Protein AF-A0A7C6K085-F1 (afdb_monomer)

Solvent-accessible surface area (backbone atoms only — not comparable to full-atom values): 15980 Å² total; per-residue (Å²): 133,83,91,74,81,68,80,75,86,71,50,55,24,40,23,50,43,40,47,54,90,26,46,64,50,46,38,52,44,48,54,46,55,76,82,84,83,69,83,78,67,71,80,69,92,41,66,58,56,46,77,43,83,44,53,31,78,97,73,44,70,26,30,36,36,45,51,52,49,46,74,89,73,70,82,75,49,73,62,46,51,52,28,48,52,53,46,57,73,61,29,57,36,37,39,39,35,40,59,58,90,78,50,68,68,60,52,50,54,50,51,53,35,50,76,71,69,28,44,74,47,47,30,38,30,43,58,89,77,47,94,54,55,68,61,46,45,50,53,46,27,73,76,68,75,46,86,56,48,63,23,20,41,90,80,52,41,48,50,66,59,53,48,53,51,52,57,69,61,48,56,83,62,53,67,62,44,36,60,43,44,89,67,52,56,68,68,32,37,33,36,39,37,44,78,81,79,72,95,80,68,101,43,76,68,59,54,50,53,53,49,47,53,52,51,53,51,52,53,42,50,76,52,47,31,44,77,46,74,42,42,75,89,42,45,64,61,53,58,71,70,41,96,60,82,38,46,30,35,38,24,42,74,91,50,39,69,66,49,60,78,68,53,59,88,84,33,44,79,51,28,54,68,59,34,73,71,73

pLDDT: mean 76.37, std 17.99, range [24.64, 97.06]

Mean predicted aligned error: 15.45 Å

Sequence (278 aa):
MDLTGTPMRNQLHIGIFGKRNSGKSTLINALTGNNGLSMPYVADVTTDPVYKTIEIQGIGSCVLIDTAGFDGKGQLSRRDAEGMGLAMERTDVAIIVCAGDDVGQELEWAKEFKLRKAPVIMVINKIDQISNTDKIRNKIYEALKEEPVKISAISRLGIEKVREEIVRCIPEDFEVKRIAGDLVEEGDLVLLVMVRDSQDSQNSQEEQVKQLRLQALCQLLDKGCIVVSCTPDKLGEALTGLTKPPKLIIADSEIFRQVYSKKPGDSLLTSFSVLNSR

Foldseek 3Di:
DDPPCPPQPQFAEEEEAAAPPLCSQLLVQLQLPPPPDDDRDDDDQDLAWDWDWGQGPPRGTHIYTYQNHHHVPDPQDPSSVVRVVVSLVRHQAYEYRAEDLDCPVSLVSVVVSVVVVRHYAYEYEPPVPDPCSVNVQVVCCVSPVDGHQYYYSVVSRRSVVVVVSVVVSQDPCSVLCQQCNPQDAAAFEEEEEEADDDPDDPDPVVVVVVVLVVVSVVSCVVRNYHYHYDYLVCLQVVQVPDPDFGSEYEYAPVCQVSCVVVHDPNHHYYYSVVSVND

Nearest PDB structures (foldseek):
  3qq5-assembly1_A  TM=4.768E-01  e=1.509E-12  Thermotoga neapolitana DSM 4359
  1tq2-assembly2_B  TM=6.860E-01  e=3.734E-07  Mus musculus
  4lv5-assembly3_B  TM=6.703E-01  e=8.756E-07  Mus musculus
  5fph-assembly6_D  TM=6.732E-01  e=1.425E-06  Mus musculus
  5fph-assembly5_E  TM=6.549E-01  e=2.784E-06  Mus musculus

Structure (mmCIF, N/CA/C/O backbone):
data_AF-A0A7C6K085-F1
#
_entry.id   AF-A0A7C6K085-F1
#
loop_
_atom_site.group_PDB
_atom_site.id
_atom_site.type_symbol
_atom_site.label_atom_id
_atom_site.label_alt_id
_atom_site.label_comp_id
_atom_site.label_asym_id
_atom_site.label_entity_id
_atom_site.label_seq_id
_atom_site.pdbx_PDB_ins_code
_atom_site.Cartn_x
_atom_site.Cartn_y
_atom_site.Cartn_z
_atom_site.occupancy
_atom_site.B_iso_or_equiv
_atom_site.auth_seq_id
_atom_site.auth_comp_id
_atom_site.auth_asym_id
_atom_site.auth_atom_id
_atom_site.pdbx_PDB_model_num
ATOM 1 N N . MET A 1 1 ? 15.785 -0.670 25.605 1.00 29.28 1 MET A N 1
ATOM 2 C CA . MET A 1 1 ? 14.447 -1.250 25.375 1.00 29.28 1 MET A CA 1
ATOM 3 C C . MET A 1 1 ? 13.787 -0.350 24.357 1.00 29.28 1 MET A C 1
ATOM 5 O O . MET A 1 1 ? 13.436 0.771 24.702 1.00 29.28 1 MET A O 1
ATOM 9 N N . ASP A 1 2 ? 13.791 -0.781 23.100 1.00 24.64 2 ASP A N 1
ATOM 10 C CA . ASP A 1 2 ? 13.412 0.052 21.960 1.00 24.64 2 ASP A CA 1
ATOM 11 C C . ASP A 1 2 ? 11.910 0.350 21.961 1.00 24.64 2 ASP A C 1
ATOM 13 O O . ASP A 1 2 ? 11.073 -0.547 22.038 1.00 24.64 2 ASP A O 1
ATOM 17 N N . LEU A 1 3 ? 11.585 1.642 21.899 1.00 26.70 3 LEU A N 1
ATOM 18 C CA . LEU A 1 3 ? 10.239 2.216 21.995 1.00 26.70 3 LEU A CA 1
ATOM 19 C C . LEU A 1 3 ? 9.536 2.355 20.626 1.00 26.70 3 LEU A C 1
ATOM 21 O O . LEU A 1 3 ? 8.621 3.158 20.487 1.00 26.70 3 LEU A O 1
ATOM 25 N N . THR A 1 4 ? 9.935 1.593 19.606 1.00 29.23 4 THR A N 1
ATOM 26 C CA . THR A 1 4 ? 9.426 1.740 18.222 1.00 29.23 4 THR A CA 1
ATOM 27 C C . THR A 1 4 ? 8.609 0.550 17.717 1.00 29.23 4 THR A C 1
ATOM 29 O O . THR A 1 4 ? 8.297 0.468 16.533 1.00 29.23 4 THR A O 1
ATOM 32 N N . GLY A 1 5 ? 8.208 -0.366 18.600 1.00 28.89 5 GLY A N 1
ATOM 33 C CA . GLY A 1 5 ? 7.366 -1.513 18.255 1.00 28.89 5 GLY A CA 1
ATOM 34 C C . GLY A 1 5 ? 5.901 -1.146 18.000 1.00 28.89 5 GLY A C 1
ATOM 35 O O . GLY A 1 5 ? 5.019 -1.628 18.706 1.00 28.89 5 GLY A O 1
ATOM 36 N N . THR A 1 6 ? 5.617 -0.299 17.010 1.00 32.78 6 THR A N 1
ATOM 37 C CA . THR A 1 6 ? 4.272 -0.213 16.432 1.00 32.78 6 THR A CA 1
ATOM 38 C C . THR A 1 6 ? 3.995 -1.547 15.726 1.00 32.78 6 THR A C 1
ATOM 40 O O . THR A 1 6 ? 4.827 -1.986 14.929 1.00 32.78 6 THR A O 1
ATOM 43 N N . PRO A 1 7 ? 2.886 -2.251 16.010 1.00 30.59 7 PRO A N 1
ATOM 44 C CA . PRO A 1 7 ? 2.622 -3.536 15.375 1.00 30.59 7 PRO A CA 1
ATOM 45 C C . PRO A 1 7 ? 2.404 -3.331 13.869 1.00 30.59 7 PRO A C 1
ATOM 47 O O . PRO A 1 7 ? 1.370 -2.824 13.448 1.00 30.59 7 PRO A O 1
ATOM 50 N N . MET A 1 8 ? 3.379 -3.753 13.057 1.00 37.03 8 MET A N 1
ATOM 51 C CA . MET A 1 8 ? 3.408 -3.625 11.589 1.00 37.03 8 MET A CA 1
ATOM 52 C C . MET A 1 8 ? 2.320 -4.428 10.849 1.00 37.03 8 MET A C 1
ATOM 54 O O . MET A 1 8 ? 2.320 -4.481 9.629 1.00 37.03 8 MET A O 1
ATOM 58 N N . ARG A 1 9 ? 1.392 -5.087 11.551 1.00 39.22 9 ARG A N 1
ATOM 59 C CA . ARG A 1 9 ? 0.466 -6.065 10.954 1.00 39.22 9 ARG A CA 1
ATOM 60 C C . ARG A 1 9 ? -0.679 -5.474 10.119 1.00 39.22 9 ARG A C 1
ATOM 62 O O . ARG A 1 9 ? -1.387 -6.259 9.509 1.00 39.22 9 ARG A O 1
ATOM 69 N N . ASN A 1 10 ? -0.850 -4.148 10.072 1.00 50.97 10 ASN A N 1
ATOM 70 C CA . ASN A 1 10 ? -2.029 -3.519 9.453 1.00 50.97 10 ASN A CA 1
ATOM 71 C C . ASN A 1 10 ? -1.731 -2.450 8.383 1.00 50.97 10 ASN A C 1
ATOM 73 O O . ASN A 1 10 ? -2.654 -1.776 7.943 1.00 50.97 10 ASN A O 1
ATOM 77 N N . GLN A 1 11 ? -0.470 -2.260 7.983 1.00 63.19 11 GLN A N 1
ATOM 78 C CA . GLN A 1 11 ? -0.095 -1.306 6.928 1.00 63.19 11 GLN A CA 1
ATOM 79 C C . GLN A 1 11 ? 0.194 -2.049 5.622 1.00 63.19 11 GLN A C 1
ATOM 81 O O . GLN A 1 11 ? 0.748 -3.142 5.661 1.00 63.19 11 GLN A O 1
ATOM 86 N N . LEU A 1 12 ? -0.149 -1.444 4.478 1.00 75.19 12 LEU A N 1
ATOM 87 C CA . LEU A 1 12 ? 0.188 -1.995 3.160 1.00 75.19 12 LEU A CA 1
ATOM 88 C C . LEU A 1 12 ? 1.706 -2.062 3.025 1.00 75.19 12 LEU A C 1
ATOM 90 O O . LEU A 1 12 ? 2.363 -1.027 3.140 1.00 75.19 12 LEU A O 1
ATOM 94 N N . HIS A 1 13 ? 2.257 -3.233 2.745 1.00 83.62 13 HIS A N 1
ATOM 95 C CA . HIS A 1 13 ? 3.677 -3.392 2.480 1.00 83.62 13 HIS A CA 1
ATOM 96 C C . HIS A 1 13 ? 3.936 -3.342 0.980 1.00 83.62 13 HIS A C 1
ATOM 98 O O . HIS A 1 13 ? 3.632 -4.276 0.237 1.00 83.62 13 HIS A O 1
ATOM 104 N N . ILE A 1 14 ? 4.531 -2.244 0.530 1.00 87.38 14 ILE A N 1
ATOM 105 C CA . ILE A 1 14 ? 4.940 -2.070 -0.858 1.00 87.38 14 ILE A CA 1
ATOM 106 C C . ILE A 1 14 ? 6.430 -2.377 -0.946 1.00 87.38 14 ILE A C 1
ATOM 108 O O . ILE A 1 14 ? 7.263 -1.656 -0.393 1.00 87.38 14 ILE A O 1
ATOM 112 N N . GLY A 1 15 ? 6.777 -3.447 -1.651 1.00 89.50 15 GLY A N 1
ATOM 113 C CA . GLY A 1 15 ? 8.167 -3.808 -1.898 1.00 89.50 15 GLY A CA 1
ATOM 114 C C . GLY A 1 15 ? 8.649 -3.230 -3.221 1.00 89.50 15 GLY A C 1
ATOM 115 O O . GLY A 1 15 ? 7.990 -3.403 -4.247 1.00 89.50 15 GLY A O 1
ATOM 116 N N . ILE A 1 16 ? 9.799 -2.551 -3.219 1.00 89.19 16 ILE A N 1
ATOM 117 C CA . ILE A 1 16 ? 10.408 -2.027 -4.448 1.00 89.19 16 ILE A CA 1
ATOM 118 C C . ILE A 1 16 ? 11.682 -2.803 -4.760 1.00 89.19 16 ILE A C 1
ATOM 120 O O . ILE A 1 16 ? 12.670 -2.766 -4.027 1.00 89.19 16 ILE A O 1
ATOM 124 N N . PHE A 1 17 ? 11.661 -3.476 -5.905 1.00 88.81 17 PHE A N 1
ATOM 125 C CA . PHE A 1 17 ? 12.710 -4.375 -6.365 1.00 88.81 17 PHE A CA 1
ATOM 126 C C . PHE A 1 17 ? 13.309 -3.860 -7.668 1.00 88.81 17 PHE A C 1
ATOM 128 O O . PHE A 1 17 ? 12.687 -3.119 -8.427 1.00 88.81 17 PHE A O 1
ATOM 135 N N . GLY A 1 18 ? 14.558 -4.218 -7.934 1.00 88.19 18 GLY A N 1
ATOM 136 C CA . GLY A 1 18 ? 15.269 -3.755 -9.122 1.00 88.19 18 GLY A CA 1
ATOM 137 C C . GLY A 1 18 ? 16.777 -3.815 -8.943 1.00 88.19 18 GLY A C 1
ATOM 138 O O . GLY A 1 18 ? 17.293 -3.686 -7.825 1.00 88.19 18 GLY A O 1
ATOM 139 N N . LYS A 1 19 ? 17.503 -3.929 -10.055 1.00 85.69 19 LYS A N 1
ATOM 140 C CA . LYS A 1 19 ? 18.970 -3.837 -10.064 1.00 85.69 19 LYS A CA 1
ATOM 141 C C . LYS A 1 19 ? 19.482 -2.523 -9.463 1.00 85.69 19 LYS A C 1
ATOM 143 O O . LYS A 1 19 ? 18.753 -1.530 -9.322 1.00 85.69 19 LYS A O 1
ATOM 148 N N . ARG A 1 20 ? 20.763 -2.488 -9.081 1.00 80.19 20 ARG A N 1
ATOM 149 C CA . ARG A 1 20 ? 21.418 -1.234 -8.678 1.00 80.19 20 ARG A CA 1
ATOM 150 C C . ARG A 1 20 ? 21.300 -0.202 -9.790 1.00 80.19 20 ARG A C 1
ATOM 152 O O . ARG A 1 20 ? 21.327 -0.523 -10.974 1.00 80.19 20 ARG A O 1
ATOM 159 N N . ASN A 1 21 ? 21.136 1.055 -9.390 1.00 82.12 21 ASN A N 1
ATOM 160 C CA . ASN A 1 21 ? 20.985 2.190 -10.299 1.00 82.12 21 ASN A CA 1
ATOM 161 C C . ASN A 1 21 ? 19.756 2.134 -11.228 1.00 82.12 21 ASN A C 1
ATOM 163 O O . ASN A 1 21 ? 19.673 2.964 -12.132 1.00 82.12 21 ASN A O 1
ATOM 167 N N . SER A 1 22 ? 18.768 1.253 -11.000 1.00 87.38 22 SER A N 1
ATOM 168 C CA . SER A 1 22 ? 17.502 1.271 -11.759 1.00 87.38 22 SER A CA 1
ATOM 169 C C . SER A 1 22 ? 16.605 2.475 -11.430 1.00 87.38 22 SER A C 1
ATOM 171 O O . SER A 1 22 ? 15.648 2.758 -12.145 1.00 87.38 22 SER A O 1
ATOM 173 N N . GLY A 1 23 ? 16.945 3.235 -10.383 1.00 87.19 23 GLY A N 1
ATOM 174 C CA . GLY A 1 23 ? 16.240 4.450 -9.967 1.00 87.19 23 GLY A CA 1
ATOM 175 C C . GLY A 1 23 ? 15.125 4.223 -8.942 1.00 87.19 23 GLY A C 1
ATOM 176 O O . GLY A 1 23 ? 14.242 5.068 -8.839 1.00 87.19 23 GLY A O 1
ATOM 177 N N . LYS A 1 24 ? 15.181 3.126 -8.168 1.00 87.38 24 LYS A N 1
ATOM 178 C CA . LYS A 1 24 ? 14.255 2.820 -7.057 1.00 87.38 24 LYS A CA 1
ATOM 179 C C . LYS A 1 24 ? 14.065 3.999 -6.096 1.00 87.38 24 LYS A C 1
ATOM 181 O O . LYS A 1 24 ? 12.950 4.465 -5.918 1.00 87.38 24 LYS A O 1
ATOM 186 N N . SER A 1 25 ? 15.151 4.549 -5.551 1.00 82.75 25 SER A N 1
ATOM 187 C CA . SER A 1 25 ? 15.112 5.686 -4.612 1.00 82.75 25 SER A CA 1
ATOM 188 C C . SER A 1 25 ? 14.483 6.936 -5.223 1.00 82.75 25 SER A C 1
ATOM 190 O O . SER A 1 25 ? 13.735 7.653 -4.568 1.00 82.75 25 SER A O 1
ATOM 192 N N . THR A 1 26 ? 14.759 7.198 -6.501 1.00 87.69 26 THR A N 1
ATOM 193 C CA . THR A 1 26 ? 14.144 8.314 -7.226 1.00 87.69 26 THR A CA 1
ATOM 194 C C . THR A 1 26 ? 12.648 8.086 -7.421 1.00 87.69 26 THR A C 1
ATOM 196 O O . THR A 1 26 ? 11.874 9.021 -7.255 1.00 87.69 26 THR A O 1
ATOM 199 N N . LEU A 1 27 ? 12.236 6.852 -7.730 1.00 89.06 27 LEU A N 1
ATOM 200 C CA . LEU A 1 27 ? 10.827 6.478 -7.833 1.00 89.06 27 LEU A CA 1
ATOM 201 C C . LEU A 1 27 ? 10.108 6.639 -6.489 1.00 89.06 27 LEU A C 1
ATOM 203 O O . LEU A 1 27 ? 9.041 7.239 -6.459 1.00 89.06 27 LEU A O 1
ATOM 207 N N . ILE A 1 28 ? 10.713 6.192 -5.385 1.00 85.56 28 ILE A N 1
ATOM 208 C CA . ILE A 1 28 ? 10.174 6.374 -4.027 1.00 85.56 28 ILE A CA 1
ATOM 209 C C . ILE A 1 28 ? 9.899 7.854 -3.763 1.00 85.56 28 ILE A C 1
ATOM 211 O O . ILE A 1 28 ? 8.774 8.227 -3.450 1.00 85.56 28 ILE A O 1
ATOM 215 N N . ASN A 1 29 ? 10.902 8.706 -3.988 1.00 82.75 29 ASN A N 1
ATOM 216 C CA . ASN A 1 29 ? 10.774 10.154 -3.811 1.00 82.75 29 ASN A CA 1
ATOM 217 C C . ASN A 1 29 ? 9.708 10.786 -4.720 1.00 82.75 29 ASN A C 1
ATOM 219 O O . ASN A 1 29 ? 9.076 11.776 -4.351 1.00 82.75 29 ASN A O 1
ATOM 223 N N . ALA A 1 30 ? 9.520 10.249 -5.925 1.00 86.38 30 ALA A N 1
ATOM 224 C CA . ALA A 1 30 ? 8.488 10.719 -6.837 1.00 86.38 30 ALA A CA 1
ATOM 225 C C . ALA A 1 30 ? 7.080 10.293 -6.382 1.00 86.38 30 ALA A C 1
ATOM 227 O O . ALA A 1 30 ? 6.148 11.087 -6.495 1.00 86.38 30 ALA A O 1
ATOM 228 N N . LEU A 1 31 ? 6.927 9.082 -5.833 1.00 82.50 31 LEU A N 1
ATOM 229 C CA . LEU A 1 31 ? 5.655 8.559 -5.323 1.00 82.50 31 LEU A CA 1
ATOM 230 C C . LEU A 1 31 ? 5.194 9.283 -4.053 1.00 82.50 31 LEU A C 1
ATOM 232 O O . LEU A 1 31 ? 4.018 9.640 -3.969 1.00 82.50 31 LEU A O 1
ATOM 236 N N . THR A 1 32 ? 6.107 9.565 -3.117 1.00 73.62 32 THR A N 1
ATOM 237 C CA . THR A 1 32 ? 5.809 10.275 -1.855 1.00 73.62 32 THR A CA 1
ATOM 238 C C . THR A 1 32 ? 5.573 11.776 -2.037 1.00 73.62 32 THR A C 1
ATOM 240 O O . THR A 1 32 ? 5.095 12.453 -1.133 1.00 73.62 32 THR A O 1
ATOM 243 N N . GLY A 1 33 ? 5.870 12.324 -3.218 1.00 64.81 33 GLY A N 1
ATOM 244 C CA . GLY A 1 33 ? 5.385 13.638 -3.630 1.00 64.81 33 GLY A CA 1
ATOM 245 C C . GLY A 1 33 ? 5.973 14.846 -2.897 1.00 64.81 33 GLY A C 1
ATOM 246 O O . GLY A 1 33 ? 5.413 15.918 -3.076 1.00 64.81 33 GLY A O 1
ATOM 247 N N . ASN A 1 34 ? 7.065 14.707 -2.126 1.00 52.41 34 ASN A N 1
ATOM 248 C CA . ASN A 1 34 ? 7.759 15.753 -1.346 1.00 52.41 34 ASN A CA 1
ATOM 249 C C . ASN A 1 34 ? 7.144 17.169 -1.419 1.00 52.41 34 ASN A C 1
ATOM 251 O O . ASN A 1 34 ? 7.686 18.063 -2.071 1.00 52.41 34 ASN A O 1
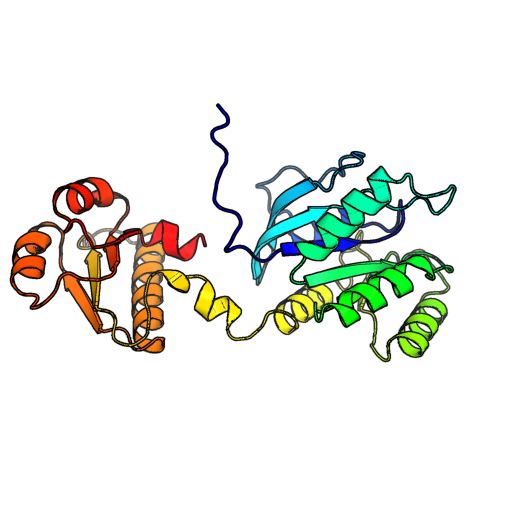ATOM 255 N N . ASN A 1 35 ? 6.054 17.366 -0.674 1.00 39.50 35 ASN A N 1
ATOM 256 C CA . ASN A 1 35 ? 5.498 18.670 -0.312 1.00 39.50 35 ASN A CA 1
ATOM 257 C C . ASN A 1 35 ? 5.999 19.075 1.091 1.00 39.50 35 ASN A C 1
ATOM 259 O O . ASN A 1 35 ? 5.223 19.369 1.993 1.00 39.50 35 ASN A O 1
ATOM 263 N N . GLY A 1 36 ? 7.322 19.072 1.287 1.00 38.38 36 GLY A N 1
ATOM 264 C CA . GLY A 1 36 ? 7.971 19.846 2.354 1.00 38.38 36 GLY A CA 1
ATOM 265 C C . GLY A 1 36 ? 8.078 19.262 3.772 1.00 38.38 36 GLY A C 1
ATOM 266 O O . GLY A 1 36 ? 8.617 19.966 4.619 1.00 38.38 36 GLY A O 1
ATOM 267 N N . LEU A 1 37 ? 7.646 18.027 4.069 1.00 32.66 37 LEU A N 1
ATOM 268 C CA . LEU A 1 37 ? 7.630 17.510 5.460 1.00 32.66 37 LEU A CA 1
ATOM 269 C C . LEU A 1 37 ? 8.343 16.170 5.713 1.00 32.66 37 LEU A C 1
ATOM 271 O O . LEU A 1 37 ? 8.190 15.577 6.777 1.00 32.66 37 LEU A O 1
ATOM 275 N N . SER A 1 38 ? 9.196 15.695 4.806 1.00 41.72 38 SER A N 1
ATOM 276 C CA . SER A 1 38 ? 10.110 14.587 5.118 1.00 41.72 38 SER A CA 1
ATOM 277 C C . SER A 1 38 ? 11.429 14.723 4.376 1.00 41.72 38 SER A C 1
ATOM 279 O O . SER A 1 38 ? 11.476 15.226 3.252 1.00 41.72 38 SER A O 1
ATOM 281 N N . MET A 1 39 ? 12.516 14.301 5.029 1.00 49.69 39 MET A N 1
ATOM 282 C CA . MET A 1 39 ? 13.814 14.191 4.371 1.00 49.69 39 MET A CA 1
ATOM 283 C C . MET A 1 39 ? 13.679 13.303 3.124 1.00 49.69 39 MET A C 1
ATOM 285 O O . MET A 1 39 ? 12.979 12.289 3.182 1.00 49.69 39 MET A O 1
ATOM 289 N N . PRO A 1 40 ? 14.333 13.661 2.003 1.00 54.78 40 PRO A N 1
ATOM 290 C CA . PRO A 1 40 ? 14.332 12.823 0.813 1.00 54.78 40 PRO A CA 1
ATOM 291 C C . PRO A 1 40 ? 14.825 11.417 1.157 1.00 54.78 40 PRO A C 1
ATOM 293 O O . PRO A 1 40 ? 15.767 11.248 1.933 1.00 54.78 40 PRO A O 1
ATOM 296 N N . TYR A 1 41 ? 14.194 10.410 0.557 1.00 59.59 41 TYR A N 1
ATOM 297 C CA . TYR A 1 41 ? 14.599 9.024 0.698 1.00 59.59 41 TYR A CA 1
ATOM 298 C C . TYR A 1 41 ? 16.032 8.857 0.194 1.00 59.59 41 TYR A C 1
ATOM 300 O O . TYR A 1 41 ? 16.313 9.053 -0.995 1.00 59.59 41 TYR A O 1
ATOM 308 N N . VAL A 1 42 ? 16.920 8.464 1.103 1.00 57.53 42 VAL A N 1
ATOM 309 C CA . VAL A 1 42 ? 18.275 8.009 0.801 1.00 57.53 42 VAL A CA 1
ATOM 310 C C . VAL A 1 42 ? 18.277 6.491 0.949 1.00 57.53 42 VAL A C 1
ATOM 312 O O . VAL A 1 42 ? 17.855 5.973 1.985 1.00 57.53 42 VAL A O 1
ATOM 315 N N . ALA A 1 43 ? 18.692 5.788 -0.111 1.00 55.44 43 ALA A N 1
ATOM 316 C CA . ALA A 1 43 ? 18.861 4.340 -0.054 1.00 55.44 43 ALA A CA 1
ATOM 317 C C . ALA A 1 43 ? 19.969 3.994 0.934 1.00 55.44 43 ALA A C 1
ATOM 319 O O . ALA A 1 43 ? 21.103 4.455 0.786 1.00 55.44 43 ALA A O 1
ATOM 320 N N . ASP A 1 44 ? 19.631 3.151 1.900 1.00 53.44 44 ASP A N 1
ATOM 321 C CA . ASP A 1 44 ? 20.610 2.519 2.764 1.00 53.44 44 ASP A CA 1
ATOM 322 C C . ASP A 1 44 ? 21.222 1.340 1.999 1.00 53.44 44 ASP A C 1
ATOM 324 O O . ASP A 1 44 ? 20.519 0.498 1.444 1.00 53.44 44 ASP A O 1
ATOM 328 N N . VAL A 1 45 ? 22.553 1.282 1.918 1.00 53.53 45 VAL A N 1
ATOM 329 C CA . VAL A 1 45 ? 23.288 0.221 1.195 1.00 53.53 45 VAL A CA 1
ATOM 330 C C . VAL A 1 45 ? 23.407 -1.048 2.059 1.00 53.53 45 VAL A C 1
ATOM 332 O O . VAL A 1 45 ? 24.407 -1.761 2.015 1.00 53.53 45 VAL A O 1
ATOM 335 N N . THR A 1 46 ? 22.419 -1.310 2.912 1.00 48.56 46 THR A N 1
ATOM 336 C CA . THR A 1 46 ? 22.453 -2.399 3.891 1.00 48.56 46 THR A CA 1
ATOM 337 C C . THR A 1 46 ? 21.960 -3.703 3.274 1.00 48.56 46 THR A C 1
ATOM 339 O O . THR A 1 46 ? 21.034 -3.705 2.472 1.00 48.56 46 THR A O 1
ATOM 342 N N . THR A 1 47 ? 22.585 -4.821 3.649 1.00 53.62 47 THR A N 1
ATOM 343 C CA . THR A 1 47 ? 22.220 -6.174 3.192 1.00 53.62 47 THR A CA 1
ATOM 344 C C . THR A 1 47 ? 20.819 -6.599 3.645 1.00 53.62 47 THR A C 1
ATOM 346 O O . THR A 1 47 ? 20.153 -7.356 2.942 1.00 53.62 47 THR A O 1
ATOM 349 N N . ASP A 1 48 ? 20.355 -6.094 4.790 1.00 57.62 48 ASP A N 1
ATOM 350 C CA . ASP A 1 48 ? 19.023 -6.392 5.314 1.00 57.62 48 ASP A CA 1
ATOM 351 C C . ASP A 1 48 ? 17.962 -5.455 4.708 1.00 57.62 48 ASP A C 1
ATOM 353 O O . ASP A 1 48 ? 18.236 -4.260 4.536 1.00 57.62 48 ASP A O 1
ATOM 357 N N . PRO A 1 49 ? 16.749 -5.963 4.403 1.00 60.69 49 PRO A N 1
ATOM 358 C CA . PRO A 1 49 ? 15.659 -5.136 3.905 1.00 60.69 49 PRO A CA 1
ATOM 359 C C . PRO A 1 49 ? 15.258 -4.091 4.944 1.00 60.69 49 PRO A C 1
ATOM 361 O O . PRO A 1 49 ? 15.006 -4.406 6.111 1.00 60.69 49 PRO A O 1
ATOM 364 N N . VAL A 1 50 ? 15.181 -2.838 4.504 1.00 66.81 50 VAL A N 1
ATOM 365 C CA . VAL A 1 50 ? 14.838 -1.708 5.365 1.00 66.81 50 VAL A CA 1
ATOM 366 C C . VAL A 1 50 ? 13.360 -1.393 5.205 1.00 66.81 50 VAL A C 1
ATOM 368 O O . VAL A 1 50 ? 12.875 -1.160 4.099 1.00 66.81 50 VAL A O 1
ATOM 371 N N . TYR A 1 51 ? 12.653 -1.360 6.330 1.00 71.19 51 TYR A N 1
ATOM 372 C CA . TYR A 1 51 ? 11.238 -1.020 6.397 1.00 71.19 51 TYR A CA 1
ATOM 373 C C . TYR A 1 51 ? 11.105 0.454 6.771 1.00 71.19 51 TYR A C 1
ATOM 375 O O . TYR A 1 51 ? 11.575 0.859 7.836 1.00 71.19 51 TYR A O 1
ATOM 383 N N . LYS A 1 52 ? 10.473 1.264 5.918 1.00 67.31 52 LYS A N 1
ATOM 384 C CA . LYS A 1 52 ? 10.200 2.679 6.221 1.00 67.31 52 LYS A CA 1
ATOM 385 C C . LYS A 1 52 ? 8.723 2.979 6.019 1.00 67.31 52 LYS A C 1
ATOM 387 O O . LYS A 1 52 ? 8.187 2.733 4.945 1.00 67.31 52 LYS A O 1
ATOM 392 N N . THR A 1 53 ? 8.073 3.536 7.035 1.00 67.88 53 THR A N 1
ATOM 393 C CA . THR A 1 53 ? 6.716 4.069 6.882 1.00 67.88 53 THR A CA 1
ATOM 394 C C . THR A 1 53 ? 6.776 5.328 6.023 1.00 67.88 53 THR A C 1
ATOM 396 O O . THR A 1 53 ? 7.533 6.251 6.324 1.00 67.88 53 THR A O 1
ATOM 399 N N . ILE A 1 54 ? 5.998 5.349 4.945 1.00 69.38 54 ILE A N 1
ATOM 400 C CA . ILE A 1 54 ? 5.876 6.472 4.018 1.00 69.38 54 ILE A CA 1
ATOM 401 C C . ILE A 1 54 ? 4.401 6.767 3.752 1.00 69.38 54 ILE A C 1
ATOM 403 O O . ILE A 1 54 ? 3.539 5.901 3.898 1.00 69.38 54 ILE A O 1
ATOM 407 N N . GLU A 1 55 ? 4.117 7.988 3.320 1.00 64.94 55 GLU A N 1
ATOM 408 C CA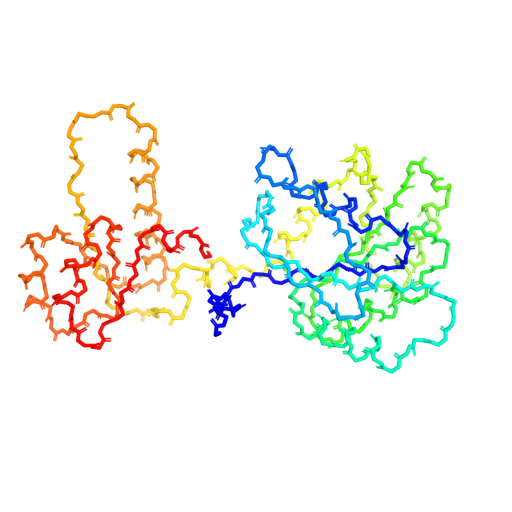 . GLU A 1 55 ? 2.791 8.378 2.854 1.00 64.94 55 GLU A CA 1
ATOM 409 C C . GLU A 1 55 ? 2.813 8.502 1.329 1.00 64.94 55 GLU A C 1
ATOM 411 O O . GLU A 1 55 ? 3.641 9.224 0.765 1.00 64.94 55 GLU A O 1
ATOM 416 N N . ILE A 1 56 ? 1.927 7.769 0.650 1.00 68.94 56 ILE A N 1
ATOM 417 C CA . ILE A 1 56 ? 1.749 7.876 -0.800 1.00 68.94 56 ILE A CA 1
ATOM 418 C C . ILE A 1 56 ? 0.394 8.520 -1.074 1.00 68.94 56 ILE A C 1
ATOM 420 O O . ILE A 1 56 ? -0.645 8.068 -0.590 1.00 68.94 56 ILE A O 1
ATOM 424 N N . GLN A 1 57 ? 0.407 9.576 -1.886 1.00 62.94 57 GLN A N 1
ATOM 425 C CA . GLN A 1 57 ? -0.805 10.272 -2.305 1.00 62.94 57 GLN A CA 1
ATOM 426 C C . GLN A 1 57 ? -1.800 9.292 -2.949 1.00 62.94 57 GLN A C 1
ATOM 428 O O . GLN A 1 57 ? -1.437 8.562 -3.869 1.00 62.94 57 GLN A O 1
ATOM 433 N N . GLY A 1 58 ? -3.043 9.295 -2.461 1.00 61.59 58 GLY A N 1
ATOM 434 C CA . GLY A 1 58 ? -4.112 8.405 -2.931 1.00 61.59 58 GLY A CA 1
ATOM 435 C C . GLY A 1 58 ? -4.125 7.006 -2.300 1.00 61.59 58 GLY A C 1
ATOM 436 O O . GLY A 1 58 ? -5.051 6.255 -2.567 1.00 61.59 58 GLY A O 1
ATOM 437 N N . ILE A 1 59 ? -3.138 6.656 -1.462 1.00 66.56 59 ILE A N 1
ATOM 438 C CA . ILE A 1 59 ? -3.039 5.344 -0.782 1.00 66.56 59 ILE A CA 1
ATOM 439 C C . ILE A 1 59 ? -2.939 5.491 0.748 1.00 66.56 59 ILE A C 1
ATOM 441 O O . ILE A 1 59 ? -3.366 4.597 1.487 1.00 66.56 59 ILE A O 1
ATOM 445 N N . GLY A 1 60 ? -2.372 6.602 1.230 1.00 60.91 60 GLY A N 1
ATOM 446 C CA . GLY A 1 60 ? -2.158 6.884 2.650 1.00 60.91 60 GLY A CA 1
ATOM 447 C C . GLY A 1 60 ? -0.862 6.278 3.198 1.00 60.91 60 GLY A C 1
ATOM 448 O O . GLY A 1 60 ? 0.118 6.101 2.469 1.00 60.91 60 GLY A O 1
ATOM 449 N N . SER A 1 61 ? -0.854 5.980 4.500 1.00 62.91 61 SER A N 1
ATOM 450 C CA . SER A 1 61 ? 0.297 5.398 5.201 1.00 62.91 61 SER A CA 1
ATOM 451 C C . SER A 1 61 ? 0.548 3.951 4.763 1.00 62.91 61 SER A C 1
ATOM 453 O O . SER A 1 61 ? -0.357 3.110 4.785 1.00 62.91 61 SER A O 1
ATOM 455 N N . CYS A 1 62 ? 1.781 3.652 4.360 1.00 67.56 62 CYS A N 1
ATOM 456 C CA . CYS A 1 62 ? 2.225 2.325 3.942 1.00 67.56 62 CYS A CA 1
ATOM 457 C C . CYS A 1 62 ? 3.673 2.063 4.375 1.00 67.56 62 CYS A C 1
ATOM 459 O O . CYS A 1 62 ? 4.440 2.987 4.653 1.00 67.56 62 CYS A O 1
ATOM 461 N N . VAL A 1 63 ? 4.052 0.789 4.445 1.00 71.94 63 VAL A N 1
ATOM 462 C CA . VAL A 1 63 ? 5.425 0.366 4.717 1.00 71.94 63 VAL A CA 1
ATOM 463 C C . VAL A 1 63 ? 6.116 0.107 3.393 1.00 71.94 63 VAL A C 1
ATOM 465 O O . VAL A 1 63 ? 5.759 -0.803 2.649 1.00 71.94 63 VAL A O 1
ATOM 468 N N . LEU A 1 64 ? 7.154 0.879 3.119 1.00 77.44 64 LEU A N 1
ATOM 469 C CA . LEU A 1 64 ? 8.078 0.596 2.044 1.00 77.44 64 LEU A CA 1
ATOM 470 C C . LEU A 1 64 ? 9.092 -0.449 2.506 1.00 77.44 64 LEU A C 1
ATOM 472 O O . LEU A 1 64 ? 9.758 -0.249 3.522 1.00 77.44 64 LEU A O 1
ATOM 476 N N . ILE A 1 65 ? 9.244 -1.515 1.726 1.00 76.56 65 ILE A N 1
ATOM 477 C CA . ILE A 1 65 ? 10.338 -2.475 1.872 1.00 76.56 65 ILE A CA 1
ATOM 478 C C . ILE A 1 65 ? 11.381 -2.137 0.806 1.00 76.56 65 ILE A C 1
ATOM 480 O O . ILE A 1 65 ? 11.189 -2.444 -0.375 1.00 76.56 65 ILE A O 1
ATOM 484 N N . ASP A 1 66 ? 12.468 -1.473 1.210 1.00 67.81 66 ASP A N 1
ATOM 485 C CA . ASP A 1 66 ? 13.611 -1.259 0.321 1.00 67.81 66 ASP A CA 1
ATOM 486 C C . ASP A 1 66 ? 14.561 -2.444 0.423 1.00 67.81 66 ASP A C 1
ATOM 488 O O . ASP A 1 66 ? 15.054 -2.796 1.498 1.00 67.81 66 ASP A O 1
ATOM 492 N N . THR A 1 67 ? 14.800 -3.067 -0.723 1.00 66.06 67 THR A N 1
ATOM 493 C CA . THR A 1 67 ? 15.748 -4.165 -0.842 1.00 66.06 67 THR A CA 1
ATOM 494 C C . THR A 1 67 ? 17.077 -3.641 -1.351 1.00 66.06 67 THR A C 1
ATOM 496 O O . THR A 1 67 ? 17.132 -2.779 -2.238 1.00 66.06 67 THR A O 1
ATOM 499 N N . ALA A 1 68 ? 18.172 -4.194 -0.824 1.00 62.50 68 ALA A N 1
ATOM 500 C CA . ALA A 1 68 ? 19.493 -3.962 -1.383 1.00 62.50 68 ALA A CA 1
ATOM 501 C C . ALA A 1 68 ? 19.436 -4.203 -2.899 1.00 62.50 68 ALA A C 1
ATOM 503 O O . ALA A 1 68 ? 19.058 -5.277 -3.368 1.00 62.50 68 ALA A O 1
ATOM 504 N N . GLY A 1 69 ? 19.779 -3.186 -3.693 1.00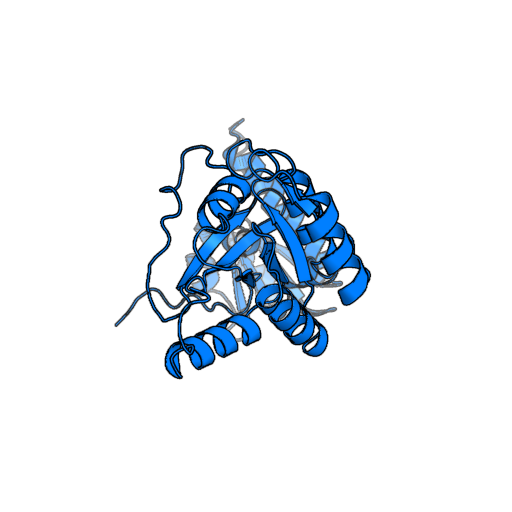 57.78 69 GLY A N 1
ATOM 505 C CA . GLY A 1 69 ? 19.749 -3.344 -5.141 1.00 57.78 69 GLY A CA 1
ATOM 506 C C . GLY A 1 69 ? 20.705 -4.457 -5.579 1.00 57.78 69 GLY A C 1
ATOM 507 O O . GLY A 1 69 ? 21.869 -4.468 -5.173 1.00 57.78 69 GLY A O 1
ATOM 508 N N . PHE A 1 70 ? 20.228 -5.356 -6.438 1.00 59.59 70 PHE A N 1
ATOM 509 C CA . PHE A 1 70 ? 21.045 -6.434 -6.994 1.00 59.59 70 PHE A CA 1
ATOM 510 C C . PHE A 1 70 ? 22.099 -5.881 -7.966 1.00 59.59 70 PHE A C 1
ATOM 512 O O . PHE A 1 70 ? 21.769 -5.144 -8.899 1.00 59.59 70 PHE A O 1
ATOM 519 N N . ASP A 1 71 ? 23.369 -6.226 -7.752 1.00 55.25 71 ASP A N 1
ATOM 520 C CA . ASP A 1 71 ? 24.492 -5.750 -8.572 1.00 55.25 71 ASP A CA 1
ATOM 521 C C . ASP A 1 71 ? 24.615 -6.432 -9.933 1.00 55.25 71 ASP A C 1
ATOM 523 O O . ASP A 1 71 ? 25.331 -5.932 -10.802 1.00 55.25 71 ASP A O 1
ATOM 527 N N . GLY A 1 72 ? 23.997 -7.602 -10.125 1.00 51.62 72 GLY A N 1
ATOM 528 C CA . GLY A 1 72 ? 24.185 -8.411 -11.335 1.00 51.62 72 GLY A CA 1
ATOM 529 C C . GLY A 1 72 ? 25.631 -8.857 -11.602 1.00 51.62 72 GLY A C 1
ATOM 530 O O . GLY A 1 72 ? 25.891 -9.487 -12.623 1.00 51.62 72 GLY A O 1
ATOM 531 N N . LYS A 1 73 ? 26.583 -8.539 -10.714 1.00 43.28 73 LYS A N 1
ATOM 532 C CA . LYS A 1 73 ? 28.010 -8.855 -10.824 1.00 43.28 73 LYS A CA 1
ATOM 533 C C . LYS A 1 73 ? 28.465 -9.566 -9.552 1.00 43.28 73 LYS A C 1
ATOM 535 O O . LYS A 1 73 ? 28.844 -8.924 -8.581 1.00 43.28 73 LYS A O 1
ATOM 540 N N . GLY A 1 74 ? 28.418 -10.895 -9.582 1.00 48.84 74 GLY A N 1
ATOM 541 C CA . GLY A 1 74 ? 28.785 -11.772 -8.465 1.00 48.84 74 GLY A CA 1
ATOM 542 C C . GLY A 1 74 ? 27.634 -12.687 -8.046 1.00 48.84 74 GLY A C 1
ATOM 543 O O . GLY A 1 74 ? 26.474 -12.403 -8.340 1.00 48.84 74 GLY A O 1
ATOM 544 N N . GLN A 1 75 ? 27.953 -13.803 -7.381 1.00 47.50 75 GLN A N 1
ATOM 545 C CA . GLN A 1 75 ? 26.931 -14.593 -6.689 1.00 47.50 75 GLN A CA 1
ATOM 546 C C . GLN A 1 75 ? 26.307 -13.710 -5.605 1.00 47.50 75 GLN A C 1
ATOM 548 O O . GLN A 1 75 ? 27.046 -13.098 -4.832 1.00 47.50 75 GLN A O 1
ATOM 553 N N . LEU A 1 76 ? 24.970 -13.654 -5.548 1.00 56.16 76 LEU A N 1
ATOM 554 C CA . LEU A 1 76 ? 24.271 -13.180 -4.351 1.00 56.16 76 LEU A CA 1
ATOM 555 C C . LEU A 1 76 ? 24.883 -13.899 -3.157 1.00 56.16 76 LEU A C 1
ATOM 557 O O . LEU A 1 76 ? 24.994 -15.131 -3.169 1.00 56.16 76 LEU A O 1
ATOM 561 N N . SER A 1 77 ? 25.301 -13.151 -2.138 1.00 62.06 77 SER A N 1
ATOM 562 C CA . SER A 1 77 ? 25.685 -13.809 -0.904 1.00 62.06 77 SER A CA 1
ATOM 563 C C . SER A 1 77 ? 24.451 -14.538 -0.369 1.00 62.06 77 SER A C 1
ATOM 565 O O . SER A 1 77 ? 23.311 -14.123 -0.590 1.00 62.06 77 SER A O 1
ATOM 567 N N . ARG A 1 78 ? 24.656 -15.644 0.349 1.00 64.38 78 ARG A N 1
ATOM 568 C CA . ARG A 1 78 ? 23.544 -16.381 0.963 1.00 64.38 78 ARG A CA 1
ATOM 569 C C . ARG A 1 78 ? 22.656 -15.465 1.823 1.00 64.38 78 ARG A C 1
ATOM 571 O O . ARG A 1 78 ? 21.446 -15.644 1.841 1.00 64.38 78 ARG A O 1
ATOM 578 N N . ARG A 1 79 ? 23.255 -14.449 2.456 1.00 60.22 79 ARG A N 1
ATOM 579 C CA . ARG A 1 79 ? 22.541 -13.427 3.233 1.00 60.22 79 ARG A CA 1
ATOM 580 C C . ARG A 1 79 ? 21.691 -12.503 2.366 1.00 60.22 79 ARG A C 1
ATOM 582 O O . ARG A 1 79 ? 20.568 -12.211 2.749 1.00 60.22 79 ARG A O 1
ATOM 589 N N . ASP A 1 80 ? 22.184 -12.092 1.199 1.00 65.50 80 ASP A N 1
ATOM 590 C CA . ASP A 1 80 ? 21.402 -11.257 0.276 1.00 65.50 80 ASP A CA 1
ATOM 591 C C . ASP A 1 80 ? 20.169 -12.019 -0.237 1.00 65.50 80 ASP A C 1
ATOM 593 O O . ASP A 1 80 ? 19.086 -11.452 -0.357 1.00 65.50 80 ASP A O 1
ATOM 597 N N . ALA A 1 81 ? 20.317 -13.323 -0.504 1.00 68.31 81 ALA A N 1
ATOM 598 C CA . ALA A 1 81 ? 19.209 -14.185 -0.912 1.00 68.31 81 ALA A CA 1
ATOM 599 C C . ALA A 1 81 ? 18.183 -14.392 0.219 1.00 68.31 81 ALA A C 1
ATOM 601 O O . ALA A 1 81 ? 16.979 -14.312 -0.021 1.00 68.31 81 ALA A O 1
ATOM 602 N N . GLU A 1 82 ? 18.646 -14.613 1.454 1.00 69.44 82 GLU A N 1
ATOM 603 C CA . GLU A 1 82 ? 17.785 -14.725 2.641 1.00 69.44 82 GLU A CA 1
ATOM 604 C C . GLU A 1 82 ? 17.020 -13.414 2.912 1.00 69.44 82 GLU A C 1
ATOM 606 O O . GLU A 1 82 ? 15.808 -13.442 3.133 1.00 69.44 82 GLU A O 1
ATOM 611 N N . GLY A 1 83 ? 17.689 -12.259 2.810 1.00 69.81 83 GLY A N 1
ATOM 612 C CA . GLY A 1 83 ? 17.066 -10.940 2.952 1.00 69.81 83 GLY A CA 1
ATOM 613 C C . GLY A 1 83 ? 16.030 -10.646 1.863 1.00 69.81 83 GLY A C 1
ATOM 614 O O . GLY A 1 83 ? 14.946 -10.142 2.163 1.00 69.81 83 GLY A O 1
ATOM 615 N N . MET A 1 84 ? 16.316 -11.025 0.613 1.00 73.56 84 MET A N 1
ATOM 616 C CA . MET A 1 84 ? 15.364 -10.918 -0.496 1.00 73.56 84 MET A CA 1
ATOM 617 C C . MET A 1 84 ? 14.122 -11.779 -0.243 1.00 73.56 84 MET A C 1
ATOM 619 O O . MET A 1 84 ? 13.007 -11.285 -0.377 1.00 73.56 84 MET A O 1
ATOM 623 N N . GLY A 1 85 ? 14.301 -13.034 0.182 1.00 77.44 85 GLY A N 1
ATOM 624 C CA . GLY A 1 85 ? 13.190 -13.936 0.493 1.00 77.44 85 GLY A CA 1
ATOM 625 C C . GLY A 1 85 ? 12.276 -13.392 1.594 1.00 77.44 85 GLY A C 1
ATOM 626 O O . GLY A 1 85 ? 11.055 -13.428 1.447 1.00 77.44 85 GLY A O 1
ATOM 627 N N . LEU A 1 86 ? 12.857 -12.812 2.651 1.00 76.25 86 LEU A N 1
ATOM 628 C CA . LEU A 1 86 ? 12.095 -12.172 3.727 1.00 76.25 86 LEU A CA 1
ATOM 629 C C . LEU A 1 86 ? 11.330 -10.933 3.236 1.00 76.25 86 LEU A C 1
ATOM 631 O O . LEU A 1 86 ? 10.173 -10.732 3.605 1.00 76.25 86 LEU A O 1
ATOM 635 N N . ALA A 1 87 ? 11.957 -10.110 2.393 1.00 79.44 87 ALA A N 1
ATOM 636 C CA . ALA A 1 87 ? 11.301 -8.956 1.784 1.00 79.44 87 ALA A CA 1
ATOM 637 C C . ALA A 1 87 ? 10.114 -9.382 0.912 1.00 79.44 87 ALA A C 1
ATOM 639 O O . ALA A 1 87 ? 9.048 -8.774 0.987 1.00 79.44 87 ALA A O 1
ATOM 640 N N . MET A 1 88 ? 10.275 -10.451 0.125 1.00 83.44 88 MET A N 1
ATOM 641 C CA . MET A 1 88 ? 9.196 -10.995 -0.697 1.00 83.44 88 MET A CA 1
ATOM 642 C C . MET A 1 88 ? 8.042 -11.547 0.139 1.00 83.44 88 MET A C 1
ATOM 644 O O . MET A 1 88 ? 6.890 -11.330 -0.216 1.00 83.44 88 MET A O 1
ATOM 648 N N . GLU A 1 89 ? 8.329 -12.237 1.247 1.00 82.88 89 GLU A N 1
ATOM 649 C CA . GLU A 1 89 ? 7.299 -12.784 2.143 1.00 82.88 89 GLU A CA 1
ATOM 650 C C . GLU A 1 89 ? 6.422 -11.691 2.760 1.00 82.88 89 GLU A C 1
ATOM 652 O O . GLU A 1 89 ? 5.229 -11.895 2.961 1.00 82.88 89 GLU A O 1
ATOM 657 N N . ARG A 1 90 ? 7.006 -10.525 3.045 1.00 80.81 90 ARG A N 1
ATOM 658 C CA . ARG A 1 90 ? 6.295 -9.404 3.663 1.00 80.81 90 ARG A CA 1
ATOM 659 C C . ARG A 1 90 ? 5.696 -8.416 2.673 1.00 80.81 90 ARG A C 1
ATOM 661 O O . ARG A 1 90 ? 5.117 -7.440 3.118 1.00 80.81 90 ARG A O 1
ATOM 668 N N . THR A 1 91 ? 5.878 -8.607 1.370 1.00 86.06 91 THR A N 1
ATOM 669 C CA . THR A 1 91 ? 5.390 -7.666 0.358 1.00 86.06 91 THR A CA 1
ATOM 670 C C . THR A 1 91 ? 3.954 -8.004 -0.033 1.00 86.06 91 THR A C 1
ATOM 672 O O . THR A 1 91 ? 3.703 -9.074 -0.582 1.00 86.06 91 THR A O 1
ATOM 675 N N . ASP A 1 92 ? 3.040 -7.057 0.179 1.00 85.50 92 ASP A N 1
ATOM 676 C CA . ASP A 1 92 ? 1.650 -7.144 -0.277 1.00 85.50 92 ASP A CA 1
ATOM 677 C C . ASP A 1 92 ? 1.533 -6.756 -1.759 1.00 85.50 92 ASP A C 1
ATOM 679 O O . ASP A 1 92 ? 0.813 -7.403 -2.510 1.00 85.50 92 ASP A O 1
ATOM 683 N N . VAL A 1 93 ? 2.269 -5.726 -2.201 1.00 89.50 93 VAL A N 1
ATOM 684 C CA . VAL A 1 93 ? 2.333 -5.283 -3.608 1.00 89.50 93 VAL A CA 1
ATOM 685 C C . VAL A 1 93 ? 3.788 -5.073 -4.020 1.00 89.50 93 VAL A C 1
ATOM 687 O O . VAL A 1 93 ? 4.506 -4.273 -3.416 1.00 89.50 93 VAL A O 1
ATOM 690 N N . ALA A 1 94 ? 4.233 -5.770 -5.067 1.00 92.88 94 ALA A N 1
ATOM 691 C CA . ALA A 1 94 ? 5.604 -5.684 -5.560 1.00 92.88 94 ALA A CA 1
ATOM 692 C C . ALA A 1 94 ? 5.714 -4.726 -6.752 1.00 92.88 94 ALA A C 1
ATOM 694 O O . ALA A 1 94 ? 5.070 -4.922 -7.780 1.00 92.88 94 ALA A O 1
ATOM 695 N N . ILE A 1 95 ? 6.591 -3.727 -6.662 1.00 94.31 95 ILE A N 1
ATOM 696 C CA . ILE A 1 95 ? 6.963 -2.850 -7.777 1.00 94.31 95 ILE A CA 1
ATOM 697 C C . ILE A 1 95 ? 8.359 -3.245 -8.253 1.00 94.31 95 ILE A C 1
ATOM 699 O O . ILE A 1 95 ? 9.336 -3.123 -7.514 1.00 94.31 95 ILE A O 1
ATOM 703 N N . ILE A 1 96 ? 8.476 -3.693 -9.502 1.00 94.31 96 ILE A N 1
ATOM 704 C CA . ILE A 1 96 ? 9.743 -4.171 -10.068 1.00 94.31 96 ILE A CA 1
ATOM 705 C C . ILE A 1 96 ? 10.246 -3.180 -11.117 1.00 94.31 96 ILE A C 1
ATOM 707 O O . ILE A 1 96 ? 9.660 -3.017 -12.187 1.00 94.31 96 ILE A O 1
ATOM 711 N N . VAL A 1 97 ? 11.362 -2.518 -10.808 1.00 93.69 97 VAL A N 1
ATOM 712 C CA . VAL A 1 97 ? 11.933 -1.414 -11.585 1.00 93.69 97 VAL A CA 1
ATOM 713 C C . VAL A 1 97 ? 13.041 -1.904 -12.517 1.00 93.69 97 VAL A C 1
ATOM 715 O O . VAL A 1 97 ? 14.148 -2.229 -12.078 1.00 93.69 97 VAL A O 1
ATOM 718 N N . CYS A 1 98 ? 12.762 -1.856 -13.817 1.00 93.19 98 CYS A N 1
ATOM 719 C CA . CYS A 1 98 ? 13.667 -2.170 -14.919 1.00 93.19 98 CYS A CA 1
ATOM 720 C C . CYS A 1 98 ? 14.253 -0.879 -15.520 1.00 93.19 98 CYS A C 1
ATOM 722 O O . CYS A 1 98 ? 13.520 0.082 -15.742 1.00 93.19 98 CYS A O 1
ATOM 724 N N . ALA A 1 99 ? 15.553 -0.846 -15.827 1.00 88.75 99 ALA A N 1
ATOM 725 C CA . ALA A 1 99 ? 16.194 0.322 -16.462 1.00 88.75 99 ALA A CA 1
ATOM 726 C C . ALA A 1 99 ? 17.315 -0.033 -17.464 1.00 88.75 99 ALA A C 1
ATOM 728 O O . ALA A 1 99 ? 18.114 0.830 -17.821 1.00 88.75 99 ALA A O 1
ATOM 729 N N . GLY A 1 100 ? 17.419 -1.297 -17.886 1.00 84.12 100 GLY A N 1
ATOM 730 C CA . GLY A 1 100 ? 18.445 -1.766 -18.823 1.00 84.12 100 GLY A CA 1
ATOM 731 C C . GLY A 1 100 ? 17.962 -2.936 -19.683 1.00 84.12 100 GLY A C 1
ATOM 732 O O . GLY A 1 100 ? 16.899 -3.498 -19.433 1.00 84.12 100 GLY A O 1
ATOM 733 N N . ASP A 1 101 ? 18.744 -3.300 -20.704 1.00 82.06 101 ASP A N 1
ATOM 734 C CA . ASP A 1 101 ? 18.406 -4.344 -21.691 1.00 82.06 101 ASP A CA 1
ATOM 735 C C . ASP A 1 101 ? 18.185 -5.734 -21.096 1.00 82.06 101 ASP A C 1
ATOM 737 O O . ASP A 1 101 ? 17.412 -6.538 -21.638 1.00 82.06 101 ASP A O 1
ATOM 741 N N . ASP A 1 102 ? 18.940 -6.041 -20.047 1.00 87.94 102 ASP A N 1
ATOM 742 C CA . ASP A 1 102 ? 18.856 -7.294 -19.325 1.00 87.94 102 ASP A CA 1
ATOM 743 C C . ASP A 1 102 ? 17.855 -7.149 -18.179 1.00 87.94 102 ASP A C 1
ATOM 745 O O . ASP A 1 102 ? 18.111 -6.438 -17.208 1.00 87.94 102 ASP A O 1
ATOM 749 N N . VAL A 1 103 ? 16.737 -7.859 -18.310 1.00 90.44 103 VAL A N 1
ATOM 750 C CA . VAL A 1 103 ? 15.644 -7.930 -17.330 1.00 90.44 103 VAL A CA 1
ATOM 751 C C . VAL A 1 103 ? 15.489 -9.335 -16.740 1.00 90.44 103 VAL A C 1
ATOM 753 O O . VAL A 1 103 ? 14.447 -9.655 -16.179 1.00 90.44 103 VAL A O 1
ATOM 756 N N . GLY A 1 104 ? 16.484 -10.218 -16.911 1.00 90.69 104 GLY A N 1
ATOM 757 C CA . GLY A 1 104 ? 16.362 -11.627 -16.519 1.00 90.69 104 GLY A CA 1
ATOM 758 C C . GLY A 1 104 ? 16.012 -11.814 -15.041 1.00 90.69 104 GLY A C 1
ATOM 759 O O . GLY A 1 104 ? 15.075 -12.542 -14.723 1.00 90.69 104 GLY A O 1
ATOM 760 N N . GLN A 1 105 ? 16.710 -11.095 -14.157 1.00 87.75 105 GLN A N 1
ATOM 761 C CA . GLN A 1 105 ? 16.481 -11.161 -12.713 1.00 87.75 105 GLN A CA 1
ATOM 762 C C . GLN A 1 105 ? 15.128 -10.558 -12.315 1.00 87.75 105 GLN A C 1
ATOM 764 O O . GLN A 1 105 ? 14.411 -11.120 -11.494 1.00 87.75 105 GLN A O 1
ATOM 769 N N . GLU A 1 106 ? 14.763 -9.424 -12.912 1.00 92.19 106 GLU A N 1
ATOM 770 C CA . GLU A 1 106 ? 13.485 -8.758 -12.672 1.00 92.19 106 GLU A CA 1
ATOM 771 C C . GLU A 1 106 ? 12.300 -9.655 -13.054 1.00 92.19 106 GLU A C 1
ATOM 773 O O . GLU A 1 106 ? 11.312 -9.725 -12.325 1.00 92.19 106 GLU A O 1
ATOM 778 N N . LEU A 1 107 ? 12.417 -10.394 -14.162 1.00 93.62 107 LEU A N 1
ATOM 779 C CA . LEU A 1 107 ? 11.417 -11.378 -14.578 1.00 93.62 107 LEU A CA 1
ATOM 780 C C . LEU A 1 107 ? 11.352 -12.591 -13.644 1.00 93.62 107 LEU A C 1
ATOM 782 O O . LEU A 1 107 ? 10.277 -13.162 -13.473 1.00 93.62 107 LEU A O 1
ATOM 786 N N . GLU A 1 108 ? 12.475 -13.005 -13.061 1.00 91.88 108 GLU A N 1
ATOM 787 C CA . GLU A 1 108 ? 12.505 -14.082 -12.070 1.00 91.88 108 GLU A CA 1
ATOM 788 C C . GLU A 1 108 ? 11.768 -13.672 -10.791 1.00 91.88 108 GLU A C 1
ATOM 790 O O . GLU A 1 108 ? 10.864 -14.387 -10.361 1.00 91.88 108 GLU A O 1
ATOM 795 N N . TRP A 1 109 ? 12.047 -12.475 -10.263 1.00 91.38 109 TRP A N 1
ATOM 796 C CA . TRP A 1 109 ? 11.308 -11.927 -9.123 1.00 91.38 109 TRP A CA 1
ATOM 797 C C . TRP A 1 109 ? 9.814 -11.795 -9.422 1.00 91.38 109 TRP A C 1
ATOM 799 O O . TRP A 1 109 ? 8.987 -12.188 -8.604 1.00 91.38 109 TRP A O 1
ATOM 809 N N . ALA A 1 110 ? 9.448 -11.312 -10.614 1.00 93.56 110 ALA A N 1
ATOM 810 C CA . ALA A 1 110 ? 8.047 -11.206 -11.017 1.00 93.56 110 ALA A CA 1
ATOM 811 C C . ALA A 1 110 ? 7.337 -12.568 -11.000 1.00 93.56 110 ALA A C 1
ATOM 813 O O . ALA A 1 110 ? 6.216 -12.683 -10.506 1.00 93.56 110 ALA A O 1
ATOM 814 N N . LYS A 1 111 ? 7.989 -13.618 -11.514 1.00 93.19 111 LYS A N 1
ATOM 815 C CA . LYS A 1 111 ? 7.447 -14.985 -11.487 1.00 93.19 111 LYS A CA 1
ATOM 816 C C . LYS A 1 111 ? 7.301 -15.510 -10.062 1.00 93.19 111 LYS A C 1
ATOM 818 O O . LYS A 1 111 ? 6.297 -16.155 -9.767 1.00 93.19 111 LYS A O 1
ATOM 823 N N . GLU A 1 112 ? 8.265 -15.226 -9.191 1.00 91.00 112 GLU A N 1
ATOM 824 C CA . GLU A 1 112 ? 8.212 -15.637 -7.790 1.00 91.00 112 GLU A CA 1
ATOM 825 C 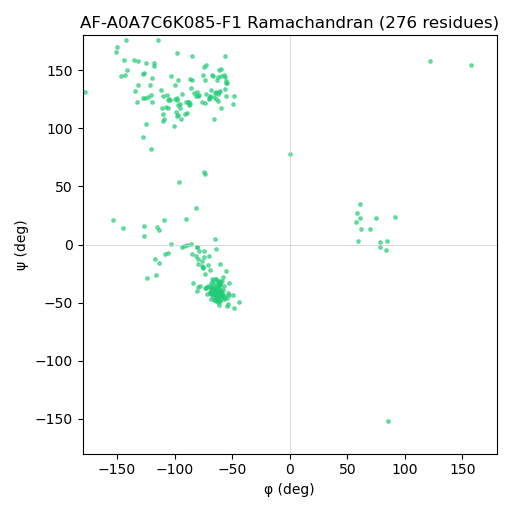C . GLU A 1 112 ? 7.045 -14.972 -7.044 1.00 91.00 112 GLU A C 1
ATOM 827 O O . GLU A 1 112 ? 6.268 -15.658 -6.379 1.00 91.00 112 GLU A O 1
ATOM 832 N N . PHE A 1 113 ? 6.846 -13.664 -7.221 1.00 91.56 113 PHE A N 1
ATOM 833 C CA . PHE A 1 113 ? 5.700 -12.958 -6.646 1.00 91.56 113 PHE A CA 1
ATOM 834 C C . PHE A 1 113 ? 4.360 -13.481 -7.166 1.00 91.56 113 PHE A C 1
ATOM 836 O O . PHE A 1 113 ? 3.447 -13.726 -6.374 1.00 91.56 113 PHE A O 1
ATOM 843 N N . LYS A 1 114 ? 4.255 -13.752 -8.474 1.00 89.56 114 LYS A N 1
ATOM 844 C CA . LYS A 1 114 ? 3.047 -14.360 -9.053 1.00 89.56 114 LYS A CA 1
ATOM 845 C C . LYS A 1 114 ? 2.758 -15.743 -8.474 1.00 89.56 114 LYS A C 1
ATOM 847 O O . LYS A 1 114 ? 1.602 -16.042 -8.183 1.00 89.56 114 LYS A O 1
ATOM 852 N N . LEU A 1 115 ? 3.782 -16.572 -8.257 1.00 88.81 115 LEU A N 1
ATOM 853 C CA . LEU A 1 115 ? 3.623 -17.881 -7.611 1.00 88.81 115 LEU A CA 1
ATOM 854 C C . LEU A 1 115 ? 3.062 -17.743 -6.186 1.00 88.81 115 LEU A C 1
ATOM 856 O O . LEU A 1 115 ? 2.254 -18.564 -5.753 1.00 88.81 115 LEU A O 1
ATOM 860 N N . ARG A 1 116 ? 3.447 -16.672 -5.486 1.00 85.00 116 ARG A N 1
ATOM 861 C CA . ARG A 1 116 ? 2.962 -16.309 -4.146 1.00 85.00 116 ARG A CA 1
ATOM 862 C C . ARG A 1 116 ? 1.604 -15.596 -4.151 1.00 85.00 116 ARG A C 1
ATOM 864 O O . ARG A 1 116 ? 1.079 -15.321 -3.079 1.00 85.00 116 ARG A O 1
ATOM 871 N N . LYS A 1 117 ? 1.016 -15.338 -5.327 1.00 86.00 117 LYS A N 1
ATOM 872 C CA . LYS A 1 117 ? -0.229 -14.570 -5.522 1.00 86.00 117 LYS A CA 1
ATOM 873 C C . LYS A 1 117 ? -0.158 -13.115 -5.036 1.00 86.00 117 LYS A C 1
ATOM 875 O O . LYS A 1 117 ? -1.198 -12.514 -4.788 1.00 86.00 117 LYS A O 1
ATOM 880 N N . ALA A 1 118 ? 1.042 -12.548 -4.930 1.00 85.19 118 ALA A N 1
ATOM 881 C CA . ALA A 1 118 ? 1.215 -11.124 -4.672 1.00 85.19 118 ALA A CA 1
ATOM 882 C C . ALA A 1 118 ? 1.118 -10.347 -6.002 1.00 85.19 118 ALA A C 1
ATOM 884 O O . ALA A 1 118 ? 1.784 -10.738 -6.970 1.00 85.19 118 ALA A O 1
ATOM 885 N N . PRO A 1 119 ? 0.311 -9.273 -6.087 1.00 90.56 119 PRO A N 1
ATOM 886 C CA . PRO A 1 119 ? 0.275 -8.388 -7.246 1.00 90.56 119 PRO A CA 1
ATOM 887 C C . PRO A 1 119 ? 1.657 -7.824 -7.602 1.00 90.56 119 PRO A C 1
ATOM 889 O O . PRO A 1 119 ? 2.431 -7.427 -6.727 1.00 90.56 119 PRO A O 1
ATOM 892 N N . VAL A 1 120 ? 1.954 -7.766 -8.904 1.00 94.00 120 VAL A N 1
ATOM 893 C CA . VAL A 1 120 ? 3.233 -7.281 -9.441 1.00 94.00 120 VAL A CA 1
ATOM 894 C C . VAL A 1 120 ? 2.989 -6.137 -10.412 1.00 94.00 120 VAL A C 1
ATOM 896 O O . VAL A 1 120 ? 2.275 -6.292 -11.397 1.00 94.00 120 VAL A O 1
ATOM 899 N N . ILE A 1 121 ? 3.659 -5.013 -10.179 1.00 95.44 121 ILE A N 1
ATOM 900 C CA . ILE A 1 121 ? 3.661 -3.844 -11.054 1.00 95.44 121 ILE A CA 1
ATOM 901 C C . ILE A 1 121 ? 5.044 -3.738 -11.690 1.00 95.44 121 ILE A C 1
ATOM 903 O O . ILE A 1 121 ? 6.030 -3.356 -11.052 1.00 95.44 121 ILE A O 1
ATOM 907 N N . MET A 1 122 ? 5.124 -4.080 -12.973 1.00 96.75 122 MET A N 1
ATOM 908 C CA . MET A 1 122 ? 6.351 -3.926 -13.751 1.00 96.75 122 MET A CA 1
ATOM 909 C C . MET A 1 122 ? 6.516 -2.470 -14.182 1.00 96.75 122 MET A C 1
ATOM 911 O O . MET A 1 122 ? 5.618 -1.886 -14.787 1.00 96.75 122 MET A O 1
ATOM 915 N N . VAL A 1 123 ? 7.685 -1.889 -13.920 1.00 97.06 123 VAL A N 1
ATOM 916 C CA . VAL A 1 123 ? 7.985 -0.487 -14.223 1.00 97.06 123 VAL A CA 1
ATOM 917 C C . VAL A 1 123 ? 9.251 -0.394 -15.068 1.00 97.06 123 VAL A C 1
ATOM 919 O O . VAL A 1 123 ? 10.303 -0.887 -14.672 1.00 97.06 123 VAL A O 1
ATOM 922 N N . ILE A 1 124 ? 9.180 0.283 -16.215 1.00 96.69 124 ILE A N 1
ATOM 923 C CA . ILE A 1 124 ? 10.354 0.660 -17.011 1.00 96.69 124 ILE A CA 1
ATOM 924 C C . ILE A 1 124 ? 10.696 2.108 -16.676 1.00 96.69 124 ILE A C 1
ATOM 926 O O . ILE A 1 124 ? 9.946 3.019 -17.022 1.00 96.69 124 ILE A O 1
ATOM 930 N N . ASN A 1 125 ? 11.820 2.320 -15.999 1.00 95.12 125 ASN A N 1
ATOM 931 C CA . ASN A 1 125 ? 12.292 3.637 -15.590 1.00 95.12 125 ASN A CA 1
ATOM 932 C C . ASN A 1 125 ? 13.350 4.193 -16.552 1.00 95.12 125 ASN A C 1
ATOM 934 O O . ASN A 1 125 ? 13.954 3.455 -17.327 1.00 95.12 125 ASN A O 1
ATOM 938 N N . LYS A 1 126 ? 13.612 5.501 -16.445 1.00 94.06 126 LYS A N 1
ATOM 939 C CA . LYS A 1 126 ? 14.573 6.257 -17.263 1.00 94.06 126 LYS A CA 1
ATOM 940 C C . LYS A 1 126 ? 14.246 6.247 -18.757 1.00 94.06 126 LYS A C 1
ATOM 942 O O . LYS A 1 126 ? 15.157 6.243 -19.584 1.00 94.06 126 LYS A O 1
ATOM 947 N N . ILE A 1 127 ? 12.961 6.263 -19.118 1.00 93.88 127 ILE A N 1
ATOM 948 C CA . ILE A 1 127 ? 12.529 6.292 -20.530 1.00 93.88 127 ILE A CA 1
ATOM 949 C C . ILE A 1 127 ? 13.025 7.528 -21.298 1.00 93.88 127 ILE A C 1
ATOM 951 O O . ILE A 1 127 ? 13.015 7.535 -22.521 1.00 93.88 127 ILE A O 1
ATOM 955 N N . ASP A 1 128 ? 13.469 8.560 -20.582 1.00 90.69 128 ASP A N 1
ATOM 956 C CA . ASP A 1 128 ? 14.141 9.746 -21.112 1.00 90.69 128 ASP A CA 1
ATOM 957 C C . ASP A 1 128 ? 15.604 9.497 -21.526 1.00 90.69 128 ASP A C 1
ATOM 959 O O . ASP A 1 128 ? 16.159 10.267 -22.304 1.00 90.69 128 ASP A O 1
ATOM 963 N N . GLN A 1 129 ? 16.235 8.433 -21.022 1.00 88.50 129 GLN A N 1
ATOM 964 C CA . GLN A 1 129 ? 17.663 8.141 -21.213 1.00 88.50 129 GLN A CA 1
ATOM 965 C C . GLN A 1 129 ? 17.909 6.856 -22.001 1.00 88.50 129 GLN A C 1
ATOM 967 O O . GLN A 1 129 ? 18.955 6.717 -22.633 1.00 88.50 129 GLN A O 1
ATOM 972 N N . ILE A 1 130 ? 16.975 5.903 -21.958 1.00 86.44 130 ILE A N 1
ATOM 973 C CA . ILE A 1 130 ? 17.136 4.602 -22.611 1.00 86.44 130 ILE A CA 1
ATOM 974 C C . ILE A 1 130 ? 16.394 4.570 -23.954 1.00 86.44 130 ILE A C 1
ATOM 976 O O . ILE A 1 130 ? 15.191 4.816 -24.042 1.00 86.44 130 ILE A O 1
ATOM 980 N N . SER A 1 131 ? 17.111 4.234 -25.026 1.00 84.25 131 SER A N 1
ATOM 981 C CA . SER A 1 131 ? 16.570 4.193 -26.395 1.00 84.25 131 SER A CA 1
ATOM 982 C C . SER A 1 131 ? 15.799 2.909 -26.720 1.00 84.25 131 SER A C 1
ATOM 984 O O . SER A 1 131 ? 15.138 2.811 -27.749 1.00 84.25 131 SER A O 1
ATOM 986 N 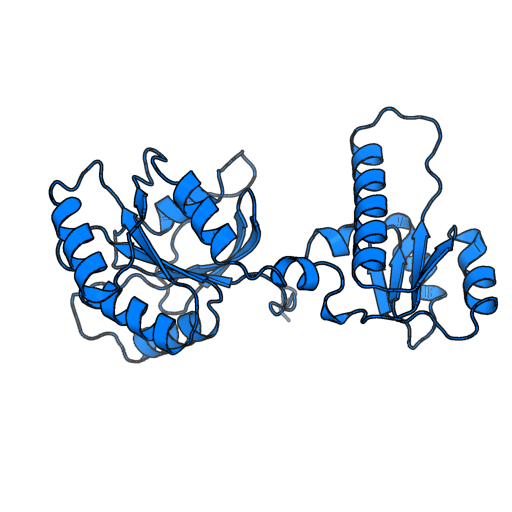N . ASN A 1 132 ? 15.868 1.907 -25.848 1.00 87.81 132 ASN A N 1
ATOM 987 C CA . ASN A 1 132 ? 15.380 0.549 -26.080 1.00 87.81 132 ASN A CA 1
ATOM 988 C C . ASN A 1 132 ? 14.122 0.197 -25.265 1.00 87.81 132 ASN A C 1
ATOM 990 O O . ASN A 1 132 ? 13.823 -0.983 -25.065 1.00 87.81 132 ASN A O 1
ATOM 994 N N . THR A 1 133 ? 13.374 1.204 -24.812 1.00 90.12 133 THR A N 1
ATOM 995 C CA . THR A 1 133 ? 12.157 1.042 -24.000 1.00 90.12 133 THR A CA 1
ATOM 996 C C . THR A 1 133 ? 11.175 0.023 -24.598 1.00 90.12 133 THR A C 1
ATOM 998 O O . THR A 1 133 ? 10.681 -0.846 -23.880 1.00 90.12 133 THR A O 1
ATOM 1001 N N . ASP A 1 134 ? 10.932 0.052 -25.914 1.00 91.44 134 ASP A N 1
ATOM 1002 C CA . ASP A 1 134 ? 10.015 -0.891 -26.577 1.00 91.44 134 ASP A CA 1
ATOM 1003 C C . ASP A 1 134 ? 10.517 -2.340 -26.562 1.00 91.44 134 ASP A C 1
ATOM 1005 O O . ASP A 1 134 ? 9.729 -3.276 -26.426 1.00 91.44 134 ASP A O 1
ATOM 1009 N N . LYS A 1 135 ? 11.835 -2.542 -26.652 1.00 92.12 135 LYS A N 1
ATOM 1010 C CA . LYS A 1 135 ? 12.447 -3.874 -26.567 1.00 92.12 135 LYS A CA 1
ATOM 1011 C C . LYS A 1 135 ? 12.272 -4.457 -25.167 1.00 92.12 135 LYS A C 1
ATOM 1013 O O . LYS A 1 135 ? 11.955 -5.637 -25.037 1.00 92.12 135 LYS A O 1
ATOM 1018 N N . ILE A 1 136 ? 12.460 -3.638 -24.131 1.00 92.50 136 ILE A N 1
ATOM 1019 C CA . ILE A 1 136 ? 12.237 -4.037 -22.736 1.00 92.50 136 ILE A CA 1
ATOM 1020 C C . ILE A 1 136 ? 10.756 -4.367 -22.516 1.00 92.50 136 ILE A C 1
ATOM 1022 O O . ILE A 1 136 ? 10.451 -5.434 -21.986 1.00 92.50 136 ILE A O 1
ATOM 1026 N N . ARG A 1 137 ? 9.842 -3.509 -22.994 1.00 94.94 137 ARG A N 1
ATOM 1027 C CA . ARG A 1 137 ? 8.392 -3.759 -22.945 1.00 94.94 137 ARG A CA 1
ATOM 1028 C C . ARG A 1 137 ? 8.037 -5.107 -23.566 1.00 94.94 137 ARG A C 1
ATOM 1030 O O . ARG A 1 137 ? 7.376 -5.904 -22.913 1.00 94.94 137 ARG A O 1
ATOM 1037 N N . ASN A 1 138 ? 8.503 -5.379 -24.786 1.00 94.25 138 ASN A N 1
ATOM 1038 C CA . ASN A 1 138 ? 8.198 -6.630 -25.483 1.00 94.25 138 ASN A CA 1
ATOM 1039 C C . ASN A 1 138 ? 8.664 -7.856 -24.696 1.00 94.25 138 ASN A C 1
ATOM 1041 O O . ASN A 1 138 ? 7.893 -8.794 -24.543 1.00 94.25 138 ASN A O 1
ATOM 1045 N N . LYS A 1 139 ? 9.875 -7.827 -24.127 1.00 93.81 139 LYS A N 1
ATOM 1046 C CA . LYS A 1 139 ? 10.372 -8.927 -23.285 1.00 93.81 139 LYS A CA 1
ATOM 1047 C C . LYS A 1 139 ? 9.492 -9.165 -22.057 1.00 93.81 139 LYS A C 1
ATOM 1049 O O . LYS A 1 139 ? 9.206 -10.313 -21.724 1.00 93.81 139 LYS A O 1
ATOM 1054 N N . ILE A 1 140 ? 9.075 -8.091 -21.383 1.00 94.25 140 ILE A N 1
ATOM 1055 C CA . ILE A 1 140 ? 8.196 -8.174 -20.209 1.00 94.25 140 ILE A CA 1
ATOM 1056 C C . ILE A 1 140 ? 6.836 -8.749 -20.611 1.00 94.25 140 ILE A C 1
ATOM 1058 O O . ILE A 1 140 ? 6.372 -9.709 -19.998 1.00 94.25 140 ILE A O 1
ATOM 1062 N N . TYR A 1 141 ? 6.243 -8.226 -21.683 1.00 94.25 141 TYR A N 1
ATOM 1063 C CA . TYR A 1 141 ? 4.953 -8.683 -22.185 1.00 94.25 141 TYR A CA 1
ATOM 1064 C C . TYR A 1 141 ? 4.994 -10.146 -22.646 1.00 94.25 141 TYR A C 1
ATOM 1066 O O . TYR A 1 141 ? 4.105 -10.931 -22.328 1.00 94.25 141 TYR A O 1
ATOM 1074 N N . GLU A 1 142 ? 6.039 -10.564 -23.358 1.00 94.38 142 GLU A N 1
ATOM 1075 C CA . GLU A 1 142 ? 6.202 -11.953 -23.792 1.00 94.38 142 GLU A CA 1
ATOM 1076 C C . GLU A 1 142 ? 6.270 -12.920 -22.608 1.00 94.38 142 GLU A C 1
ATOM 1078 O O . GLU A 1 142 ? 5.629 -13.973 -22.655 1.00 94.38 142 GLU A O 1
ATOM 1083 N N . ALA A 1 143 ? 6.995 -12.539 -21.552 1.00 93.44 143 ALA A N 1
ATOM 1084 C CA . ALA A 1 143 ? 7.227 -13.367 -20.376 1.00 93.44 143 ALA A CA 1
ATOM 1085 C C . ALA A 1 143 ? 6.055 -13.387 -19.383 1.00 93.44 143 ALA A C 1
ATOM 1087 O O . ALA A 1 143 ? 5.811 -14.425 -18.768 1.00 93.44 143 ALA A O 1
ATOM 1088 N N . LEU A 1 144 ? 5.361 -12.259 -19.194 1.00 92.94 144 LEU A N 1
ATOM 1089 C CA . LEU A 1 144 ? 4.369 -12.079 -18.126 1.00 92.94 144 LEU A CA 1
ATOM 1090 C C . LEU A 1 144 ? 2.942 -11.829 -18.625 1.00 92.94 144 LEU A C 1
ATOM 1092 O O . LEU A 1 144 ? 2.025 -11.924 -17.813 1.00 92.94 144 LEU A O 1
ATOM 1096 N N . LYS A 1 145 ? 2.760 -11.537 -19.922 1.00 93.38 145 LYS A N 1
ATOM 1097 C CA . LYS A 1 145 ? 1.483 -11.152 -20.559 1.00 93.38 145 LYS A CA 1
ATOM 1098 C C . LYS A 1 145 ? 0.825 -9.907 -19.957 1.00 93.38 145 LYS A C 1
ATOM 1100 O O . LYS A 1 145 ? -0.384 -9.735 -20.057 1.00 93.38 145 LYS A O 1
ATOM 1105 N N . GLU A 1 146 ? 1.634 -9.025 -19.383 1.00 90.06 146 GLU A N 1
ATOM 1106 C CA . GLU A 1 146 ? 1.211 -7.776 -18.749 1.00 90.06 146 GLU A CA 1
ATOM 1107 C C . GLU A 1 146 ? 1.990 -6.596 -19.328 1.00 90.06 146 GLU A C 1
ATOM 1109 O O . GLU A 1 146 ? 3.151 -6.734 -19.726 1.00 90.06 146 GLU A O 1
ATOM 1114 N N . GLU A 1 147 ? 1.339 -5.435 -19.385 1.00 93.75 147 GLU A N 1
ATOM 1115 C CA . GLU A 1 147 ? 1.944 -4.200 -19.881 1.00 93.75 147 GLU A CA 1
ATOM 1116 C C . GLU A 1 147 ? 2.685 -3.466 -18.755 1.00 93.75 147 GLU A C 1
ATOM 1118 O O . GLU A 1 147 ? 2.064 -3.094 -17.758 1.00 93.75 147 GLU A O 1
ATOM 1123 N N . PRO A 1 148 ? 4.003 -3.222 -18.888 1.00 95.62 148 PRO A N 1
ATOM 1124 C CA . PRO A 1 148 ? 4.740 -2.464 -17.891 1.00 95.62 148 PRO A CA 1
ATOM 1125 C C . PRO A 1 148 ? 4.445 -0.962 -17.970 1.00 95.62 148 PRO A C 1
ATOM 1127 O O . PRO A 1 148 ? 4.324 -0.370 -19.048 1.00 95.62 148 PRO A O 1
ATOM 1130 N N . VAL A 1 149 ? 4.452 -0.301 -16.813 1.00 96.75 149 VAL A N 1
ATOM 1131 C CA . VAL A 1 149 ? 4.318 1.154 -16.722 1.00 96.75 149 VAL A CA 1
ATOM 1132 C C . VAL A 1 149 ? 5.636 1.818 -17.114 1.00 96.75 149 VAL A C 1
ATOM 1134 O O . VAL A 1 149 ? 6.687 1.574 -16.524 1.00 96.75 149 VAL A O 1
ATOM 1137 N N . LYS A 1 150 ? 5.588 2.690 -18.119 1.00 96.56 150 LYS A N 1
ATOM 1138 C CA . LYS A 1 150 ? 6.739 3.476 -18.583 1.00 96.56 150 LYS A CA 1
ATOM 1139 C C . LYS A 1 150 ? 6.830 4.783 -17.806 1.00 96.56 150 LYS A C 1
ATOM 1141 O O . LYS A 1 150 ? 5.890 5.578 -17.858 1.00 96.56 150 LYS A O 1
ATOM 1146 N N . ILE A 1 151 ? 7.960 5.022 -17.145 1.00 96.31 151 ILE A N 1
ATOM 1147 C CA . ILE A 1 151 ? 8.172 6.211 -16.319 1.00 96.31 151 ILE A CA 1
ATOM 1148 C C . ILE A 1 151 ? 9.537 6.865 -16.530 1.00 96.31 151 ILE A C 1
ATOM 1150 O O . ILE A 1 151 ? 10.527 6.236 -16.910 1.00 96.31 151 ILE A O 1
ATOM 1154 N N . SER A 1 152 ? 9.609 8.136 -16.158 1.00 94.94 152 SER A N 1
ATOM 1155 C CA . SER A 1 152 ? 10.863 8.800 -15.825 1.00 94.94 152 SER A CA 1
ATOM 1156 C C . SER A 1 152 ? 10.724 9.382 -14.427 1.00 94.94 152 SER A C 1
ATOM 1158 O O . SER A 1 152 ? 10.061 10.398 -14.227 1.00 94.94 152 SER A O 1
ATOM 1160 N N . ALA A 1 153 ? 11.336 8.720 -13.441 1.00 91.00 153 ALA A N 1
ATOM 1161 C CA . ALA A 1 153 ? 11.220 9.132 -12.044 1.00 91.00 153 ALA A CA 1
ATOM 1162 C C . ALA A 1 153 ? 11.788 10.538 -11.786 1.00 91.00 153 ALA A C 1
ATOM 1164 O O . ALA A 1 153 ? 11.255 11.272 -10.959 1.00 91.00 153 ALA A O 1
ATOM 1165 N N . ILE A 1 154 ? 12.831 10.934 -12.526 1.00 89.69 154 ILE A N 1
ATOM 1166 C CA . ILE A 1 154 ? 13.448 12.265 -12.416 1.00 89.69 154 ILE A CA 1
ATOM 1167 C C . ILE A 1 154 ? 12.502 13.351 -12.933 1.00 89.69 154 ILE A C 1
ATOM 1169 O O . ILE A 1 154 ? 12.305 14.360 -12.263 1.00 89.69 154 ILE A O 1
ATOM 1173 N N . SER A 1 155 ? 11.895 13.142 -14.104 1.00 90.75 155 SER A N 1
ATOM 1174 C CA . SER A 1 155 ? 10.965 14.113 -14.701 1.00 90.75 155 SER A CA 1
ATOM 1175 C C . SER A 1 155 ? 9.522 13.969 -14.198 1.00 90.75 155 SER A C 1
ATOM 1177 O O . SER A 1 155 ? 8.644 14.715 -14.620 1.00 90.75 155 SER A O 1
ATOM 1179 N N . ARG A 1 156 ? 9.273 13.011 -13.292 1.00 89.62 156 ARG A N 1
ATOM 1180 C CA . ARG A 1 156 ? 7.955 12.625 -12.757 1.00 89.62 156 ARG A CA 1
ATOM 1181 C C . ARG A 1 156 ? 6.941 12.188 -13.824 1.00 89.62 156 ARG A C 1
ATOM 1183 O O . ARG A 1 156 ? 5.741 12.128 -13.561 1.00 89.62 156 ARG A O 1
ATOM 1190 N N . LEU A 1 157 ? 7.406 11.818 -15.016 1.00 92.69 157 LEU A N 1
ATOM 1191 C CA . LEU A 1 157 ? 6.550 11.313 -16.084 1.00 92.69 157 LEU A CA 1
ATOM 1192 C C . LEU A 1 157 ? 6.065 9.896 -15.754 1.00 92.69 157 LEU A C 1
ATOM 1194 O O . LEU A 1 157 ? 6.873 9.019 -15.451 1.00 92.69 157 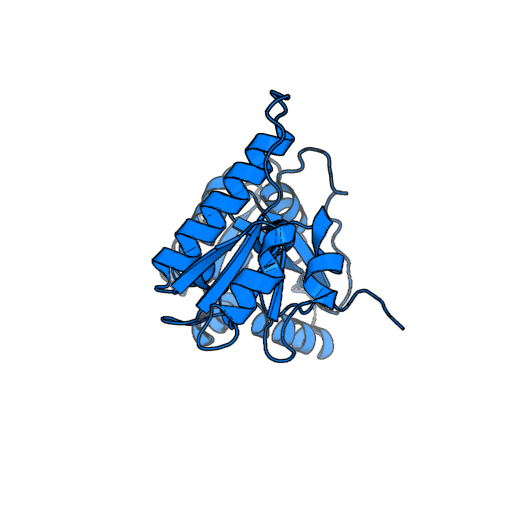LEU A O 1
ATOM 1198 N N . GLY A 1 158 ? 4.753 9.665 -15.847 1.00 91.44 158 GLY A N 1
ATOM 1199 C CA . GLY A 1 158 ? 4.138 8.344 -15.660 1.00 91.44 158 GLY A CA 1
ATOM 1200 C C . GLY A 1 158 ? 3.976 7.892 -14.204 1.00 91.44 158 GLY A C 1
ATOM 1201 O O . GLY A 1 158 ? 3.473 6.797 -13.979 1.00 91.44 158 GLY A O 1
ATOM 1202 N N . ILE A 1 159 ? 4.349 8.721 -13.222 1.00 90.56 159 ILE A N 1
ATOM 1203 C CA . ILE A 1 159 ? 4.239 8.394 -11.788 1.00 90.56 159 ILE A CA 1
ATOM 1204 C C . ILE A 1 159 ? 2.787 8.209 -11.351 1.00 90.56 159 ILE A C 1
ATOM 1206 O O . ILE A 1 159 ? 2.499 7.290 -10.591 1.00 90.56 159 ILE A O 1
ATOM 1210 N N . GLU A 1 160 ? 1.867 9.017 -11.880 1.00 87.50 160 GLU A N 1
ATOM 1211 C CA . GLU A 1 160 ? 0.445 8.883 -11.550 1.00 87.50 160 GLU A CA 1
ATOM 1212 C C . GLU A 1 160 ? -0.117 7.528 -11.993 1.00 87.50 160 GLU A C 1
ATOM 1214 O O . GLU A 1 160 ? -0.819 6.877 -11.233 1.00 87.50 160 GLU A O 1
ATOM 1219 N N . LYS A 1 161 ? 0.317 7.014 -13.151 1.00 91.31 161 LYS A N 1
ATOM 1220 C CA . LYS A 1 161 ? -0.056 5.663 -13.595 1.00 91.31 161 LYS A CA 1
ATOM 1221 C C . LYS A 1 161 ? 0.454 4.582 -12.647 1.00 91.31 161 LYS A C 1
ATOM 1223 O O . LYS A 1 161 ? -0.228 3.592 -12.437 1.00 91.31 161 LYS A O 1
ATOM 1228 N N . VAL A 1 162 ? 1.642 4.757 -12.061 1.00 90.31 162 VAL A N 1
ATOM 1229 C CA . VAL A 1 162 ? 2.141 3.818 -11.042 1.00 90.31 162 VAL A CA 1
ATOM 1230 C C . VAL A 1 162 ? 1.238 3.850 -9.809 1.00 90.31 162 VAL A C 1
ATOM 1232 O O . VAL A 1 162 ? 0.921 2.792 -9.282 1.00 90.31 162 VAL A O 1
ATOM 1235 N N . ARG A 1 163 ? 0.779 5.031 -9.372 1.00 83.56 163 ARG A N 1
ATOM 1236 C CA . ARG A 1 163 ? -0.173 5.152 -8.254 1.00 83.56 163 ARG A CA 1
ATOM 1237 C C . ARG A 1 163 ? -1.507 4.486 -8.570 1.00 83.56 163 ARG A C 1
ATOM 1239 O O . ARG A 1 163 ? -1.987 3.710 -7.753 1.00 83.56 163 ARG A O 1
ATOM 1246 N N . GLU A 1 164 ? -2.060 4.735 -9.754 1.00 85.12 164 GLU A N 1
ATOM 1247 C CA . GLU A 1 164 ? -3.293 4.095 -10.226 1.00 85.12 164 GLU A CA 1
ATOM 1248 C C . GLU A 1 164 ? -3.176 2.563 -10.219 1.00 85.12 164 GLU A C 1
ATOM 1250 O O . GLU A 1 164 ? -4.078 1.884 -9.735 1.00 85.12 164 GLU A O 1
ATOM 1255 N N . GLU A 1 165 ? -2.058 2.009 -10.699 1.00 88.75 165 GLU A N 1
ATOM 1256 C CA . GLU A 1 165 ? -1.829 0.559 -10.680 1.00 88.75 165 GLU A CA 1
ATOM 1257 C C . GLU A 1 165 ? -1.661 0.009 -9.259 1.00 88.75 165 GLU A C 1
ATOM 1259 O O . GLU A 1 165 ? -2.181 -1.066 -8.968 1.00 88.75 165 GLU A O 1
ATOM 1264 N N . ILE A 1 166 ? -1.012 0.743 -8.344 1.00 84.75 166 ILE A N 1
ATOM 1265 C CA . ILE A 1 166 ? -0.963 0.347 -6.927 1.00 84.75 166 ILE A CA 1
ATOM 1266 C C . ILE A 1 166 ? -2.382 0.294 -6.357 1.00 84.75 166 ILE A C 1
ATOM 1268 O O . ILE A 1 166 ? -2.746 -0.718 -5.770 1.00 84.75 166 ILE A O 1
ATOM 1272 N N . VAL A 1 167 ? -3.199 1.327 -6.580 1.00 77.31 167 VAL A N 1
ATOM 1273 C CA . VAL A 1 167 ? -4.592 1.374 -6.107 1.00 77.31 167 VAL A CA 1
ATOM 1274 C C . VAL A 1 167 ? -5.421 0.217 -6.669 1.00 77.31 167 VAL A C 1
ATOM 1276 O O . VAL A 1 167 ? -6.179 -0.393 -5.927 1.00 77.31 167 VAL A O 1
ATOM 1279 N N . ARG A 1 168 ? -5.245 -0.151 -7.943 1.00 80.12 168 ARG A N 1
ATOM 1280 C CA . ARG A 1 168 ? -5.931 -1.314 -8.543 1.00 80.12 168 ARG A CA 1
ATOM 1281 C C . ARG A 1 168 ? -5.496 -2.653 -7.957 1.00 80.12 168 ARG A C 1
ATOM 1283 O O . ARG A 1 168 ? -6.276 -3.598 -7.953 1.00 80.12 168 ARG A O 1
ATOM 1290 N N . CYS A 1 169 ? -4.237 -2.750 -7.539 1.00 79.94 169 CYS A N 1
ATOM 1291 C CA . CYS A 1 169 ? -3.667 -3.962 -6.961 1.00 79.94 169 CYS A CA 1
ATOM 1292 C C . CYS A 1 169 ? -4.051 -4.145 -5.488 1.00 79.94 169 CYS A C 1
ATOM 1294 O O . CYS A 1 169 ? -3.907 -5.245 -4.956 1.00 79.94 169 CYS A O 1
ATOM 1296 N N . ILE A 1 170 ? -4.520 -3.082 -4.831 1.00 69.06 170 ILE A N 1
ATOM 1297 C CA . ILE A 1 170 ? -5.057 -3.134 -3.478 1.00 69.06 170 ILE A CA 1
ATOM 1298 C C . ILE A 1 170 ? -6.443 -3.810 -3.536 1.00 69.06 170 ILE A C 1
ATOM 1300 O O . ILE A 1 170 ? -7.324 -3.319 -4.241 1.00 69.06 170 ILE A O 1
ATOM 1304 N N . PRO A 1 171 ? -6.663 -4.928 -2.820 1.00 55.06 171 PRO A N 1
ATOM 1305 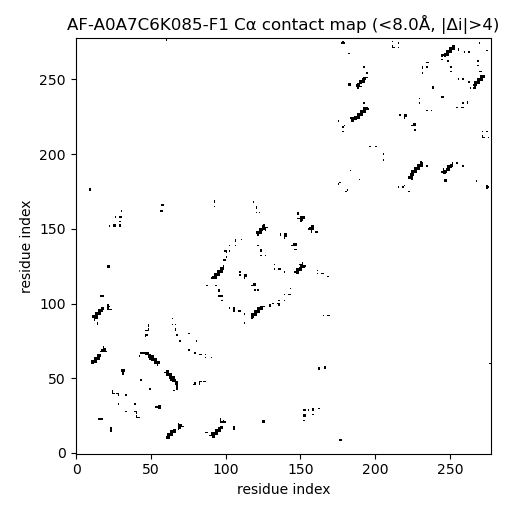C CA . PRO A 1 171 ? -7.972 -5.580 -2.757 1.00 55.06 171 PRO A CA 1
ATOM 1306 C C . PRO A 1 171 ? -9.070 -4.629 -2.246 1.00 55.06 171 PRO A C 1
ATOM 1308 O O . PRO A 1 171 ? -8.808 -3.822 -1.357 1.00 55.06 171 PRO A O 1
ATOM 1311 N N . GLU A 1 172 ? -10.310 -4.741 -2.738 1.00 44.12 172 GLU A N 1
ATOM 1312 C CA . GLU A 1 172 ? -11.440 -3.904 -2.272 1.00 44.12 172 GLU A CA 1
ATOM 1313 C C . GLU A 1 172 ? -11.691 -4.042 -0.752 1.00 44.12 172 GLU A C 1
ATOM 1315 O O . GLU A 1 172 ? -12.116 -3.097 -0.090 1.00 44.12 172 GLU A O 1
ATOM 1320 N N . ASP A 1 173 ? -11.347 -5.189 -0.156 1.00 40.94 173 ASP A N 1
ATOM 1321 C CA . ASP A 1 173 ? -11.419 -5.452 1.287 1.00 40.94 173 ASP A CA 1
ATOM 1322 C C . ASP A 1 173 ? -10.259 -4.842 2.099 1.00 40.94 173 ASP A C 1
ATOM 1324 O O . ASP A 1 173 ? -10.265 -4.892 3.332 1.00 40.94 173 ASP A O 1
ATOM 1328 N N . PHE A 1 174 ? -9.264 -4.244 1.444 1.00 44.78 174 PHE A N 1
ATOM 1329 C CA . PHE A 1 174 ? -8.123 -3.619 2.108 1.00 44.78 174 PHE A CA 1
ATOM 1330 C C .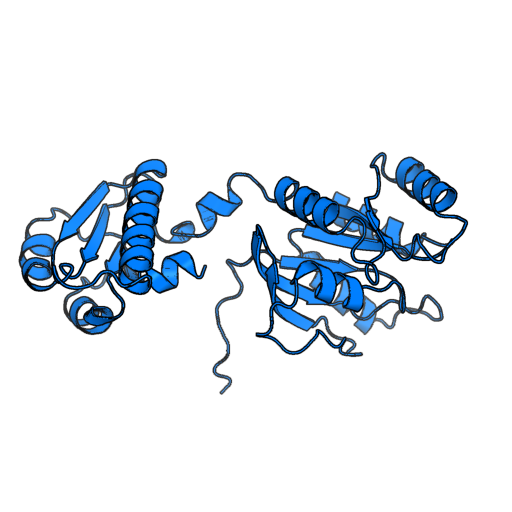 PHE A 1 174 ? -8.500 -2.312 2.822 1.00 44.78 174 PHE A C 1
ATOM 1332 O O . PHE A 1 174 ? -8.022 -2.062 3.928 1.00 44.78 174 PHE A O 1
ATOM 1339 N N . GLU A 1 175 ? -9.409 -1.506 2.258 1.00 39.06 175 GLU A N 1
ATOM 1340 C CA . GLU A 1 175 ? -9.959 -0.332 2.960 1.00 39.06 175 GLU A CA 1
ATOM 1341 C C . GLU A 1 175 ? -10.902 -0.737 4.104 1.00 39.06 175 GLU A C 1
ATOM 1343 O O . GLU A 1 175 ? -10.865 -0.142 5.182 1.00 39.06 175 GLU A O 1
ATOM 1348 N N . VAL A 1 176 ? -11.668 -1.822 3.935 1.00 35.84 176 VAL A N 1
ATOM 1349 C CA . VAL A 1 176 ? -12.554 -2.379 4.977 1.00 35.84 176 VAL A CA 1
ATOM 1350 C C . VAL A 1 176 ? -11.751 -2.913 6.179 1.00 35.84 176 VAL A C 1
ATOM 1352 O O . VAL A 1 176 ? -12.206 -2.857 7.328 1.00 35.84 176 VAL A O 1
ATOM 1355 N N . LYS A 1 177 ? -10.513 -3.373 5.950 1.00 40.12 177 LYS A N 1
ATOM 1356 C CA . LYS A 1 177 ? -9.571 -3.808 6.997 1.00 40.12 177 LYS A CA 1
ATOM 1357 C C . LYS A 1 177 ? -8.927 -2.664 7.786 1.00 40.12 177 LYS A C 1
ATOM 1359 O O . LYS A 1 177 ? -8.440 -2.899 8.895 1.00 40.12 177 LYS A O 1
ATOM 1364 N N . ARG A 1 178 ? -8.926 -1.433 7.270 1.00 45.34 178 ARG A N 1
ATOM 1365 C CA . ARG A 1 178 ? -8.078 -0.361 7.814 1.00 45.34 178 ARG A CA 1
ATOM 1366 C C . ARG A 1 178 ? -8.588 0.286 9.094 1.00 45.34 178 ARG A C 1
ATOM 1368 O O . ARG A 1 178 ? -7.782 0.563 9.975 1.00 45.34 178 ARG A O 1
ATOM 1375 N N . ILE A 1 179 ? -9.897 0.447 9.279 1.00 48.25 179 ILE A N 1
ATOM 1376 C CA . ILE A 1 179 ? -10.355 1.367 10.338 1.00 48.25 179 ILE A CA 1
ATOM 1377 C C . ILE A 1 179 ? -11.089 0.657 11.486 1.00 48.25 179 ILE A C 1
ATOM 1379 O O . ILE A 1 179 ? -11.123 1.149 12.608 1.00 48.25 179 ILE A O 1
ATOM 1383 N N . ALA A 1 180 ? -11.535 -0.586 11.298 1.00 47.19 180 ALA A N 1
ATOM 1384 C CA . ALA A 1 180 ? -11.931 -1.451 12.416 1.00 47.19 180 ALA A CA 1
ATOM 1385 C C . ALA A 1 180 ? -11.781 -2.954 12.103 1.00 47.19 180 ALA A C 1
ATOM 1387 O O . ALA A 1 180 ? -12.429 -3.780 12.745 1.00 47.19 180 ALA A O 1
ATOM 1388 N N . GLY A 1 181 ? -10.953 -3.299 11.104 1.00 51.91 181 GLY A N 1
ATOM 1389 C CA . GLY A 1 181 ? -10.866 -4.615 10.451 1.00 51.91 181 GLY A CA 1
ATOM 1390 C C . GLY A 1 181 ? -10.895 -5.807 11.401 1.00 51.91 181 GLY A C 1
ATOM 1391 O O . GLY A 1 181 ? -11.759 -6.664 11.240 1.00 51.91 181 GLY A O 1
ATOM 1392 N N . ASP A 1 182 ? -10.055 -5.754 12.437 1.00 56.12 182 ASP A N 1
ATOM 1393 C CA . ASP A 1 182 ? -9.933 -6.800 13.463 1.00 56.12 182 ASP A CA 1
ATOM 1394 C C . ASP A 1 182 ? -10.560 -6.416 14.816 1.00 56.12 182 ASP A C 1
ATOM 1396 O O . ASP A 1 182 ? -10.585 -7.219 15.749 1.00 56.12 182 ASP A O 1
ATOM 1400 N N . LEU A 1 183 ? -10.999 -5.163 14.986 1.00 70.38 183 LEU A N 1
ATOM 1401 C CA . LEU A 1 183 ? -11.528 -4.696 16.274 1.00 70.38 183 LEU A CA 1
ATOM 1402 C C . LEU A 1 183 ? -13.004 -5.055 16.447 1.00 70.38 183 LEU A C 1
ATOM 1404 O O . LEU A 1 183 ? -13.439 -5.268 17.581 1.00 70.38 183 LEU A O 1
ATOM 1408 N N . VAL A 1 184 ? -13.753 -5.069 15.341 1.00 81.75 184 VAL A N 1
ATOM 1409 C CA . VAL A 1 184 ? -15.204 -5.282 15.319 1.00 81.75 184 VAL A CA 1
ATOM 1410 C C . VAL A 1 184 ? -15.609 -6.113 14.106 1.00 81.75 184 VAL A C 1
ATOM 1412 O O . VAL A 1 184 ? -15.027 -5.970 13.032 1.00 81.75 184 VAL A O 1
ATOM 1415 N N . GLU A 1 185 ? -16.629 -6.939 14.266 1.00 85.06 185 GLU A N 1
ATOM 1416 C CA . GLU A 1 185 ? -17.272 -7.739 13.223 1.00 85.06 185 GLU A CA 1
ATOM 1417 C C . GLU A 1 185 ? -18.726 -7.275 13.003 1.00 85.06 185 GLU A C 1
ATOM 1419 O O . GLU A 1 185 ? -19.231 -6.379 13.689 1.00 85.06 185 GLU A O 1
ATOM 1424 N N . GLU A 1 186 ? -19.408 -7.856 12.018 1.00 87.69 186 GLU A N 1
ATOM 1425 C CA . GLU A 1 186 ? -20.836 -7.605 11.797 1.00 87.69 186 GLU A CA 1
ATOM 1426 C C . GLU A 1 186 ? -21.640 -7.921 13.075 1.00 87.69 186 GLU A C 1
ATOM 1428 O O . GLU A 1 186 ? -21.429 -8.941 13.732 1.00 87.69 186 GLU A O 1
ATOM 1433 N N . GLY A 1 187 ? -22.556 -7.028 13.464 1.00 89.06 187 GLY A N 1
ATOM 1434 C CA . GLY A 1 187 ? -23.366 -7.175 14.679 1.00 89.06 187 GLY A CA 1
ATOM 1435 C C . GLY A 1 187 ? -22.661 -6.817 15.996 1.00 89.06 187 GLY A C 1
ATOM 1436 O O . GLY A 1 187 ? -23.304 -6.843 17.058 1.00 89.06 187 GLY A O 1
ATOM 1437 N N . ASP A 1 188 ? -21.376 -6.442 15.966 1.00 93.56 188 ASP A N 1
ATOM 1438 C CA . ASP A 1 188 ? -20.698 -5.924 17.153 1.00 93.56 188 ASP A CA 1
ATOM 1439 C C . ASP A 1 188 ? -21.260 -4.570 17.585 1.00 93.56 188 ASP A C 1
ATOM 1441 O O . ASP A 1 188 ? -21.640 -3.720 16.780 1.00 93.56 188 ASP A O 1
ATOM 1445 N N . LEU A 1 189 ? -21.296 -4.369 18.903 1.00 95.12 189 LEU A N 1
ATOM 1446 C CA . LEU A 1 189 ? -21.742 -3.126 19.520 1.00 95.12 189 LEU A CA 1
ATOM 1447 C C . LEU A 1 189 ? -20.553 -2.179 19.700 1.00 95.12 189 LEU A C 1
ATOM 1449 O O . LEU A 1 189 ? -19.596 -2.519 20.401 1.00 95.12 189 LEU A O 1
ATOM 1453 N N . VAL A 1 190 ? -20.639 -0.983 19.125 1.00 95.06 190 VAL A N 1
ATOM 1454 C CA . VAL A 1 190 ? -19.593 0.045 19.175 1.00 95.06 190 VAL A CA 1
ATOM 1455 C C . VAL A 1 190 ? -20.135 1.314 19.820 1.00 95.06 190 VAL A C 1
ATOM 1457 O O . VAL A 1 190 ? -21.183 1.821 19.424 1.00 95.06 190 VAL A O 1
ATOM 1460 N N . LEU A 1 191 ? -19.421 1.836 20.819 1.00 96.00 191 LEU A N 1
ATOM 1461 C CA . LEU A 1 191 ? -19.796 3.056 21.535 1.00 96.00 191 LEU A CA 1
ATOM 1462 C C . LEU A 1 191 ? -18.874 4.217 21.149 1.00 96.00 191 LEU A C 1
ATOM 1464 O O . LEU A 1 191 ? -17.672 4.182 21.404 1.00 96.00 191 LEU A O 1
ATOM 1468 N N . LEU A 1 192 ? -19.443 5.270 20.577 1.00 94.94 192 LEU A N 1
ATOM 1469 C CA . LEU A 1 192 ? -18.751 6.502 20.225 1.00 94.94 192 LEU A CA 1
ATOM 1470 C C . LEU A 1 192 ? -18.908 7.537 21.347 1.00 94.94 192 LEU A C 1
ATOM 1472 O O . LEU A 1 192 ? -20.023 7.942 21.671 1.00 94.94 192 LEU A O 1
ATOM 1476 N N . VAL A 1 193 ? -17.803 8.003 21.921 1.00 92.81 193 VAL A N 1
ATOM 1477 C CA . VAL A 1 193 ? -17.796 9.042 22.960 1.00 92.81 193 VAL A CA 1
ATOM 1478 C C . VAL A 1 193 ? -17.222 10.325 22.372 1.00 92.81 193 VAL A C 1
ATOM 1480 O O . VAL A 1 193 ? -16.025 10.409 22.104 1.00 92.81 193 VAL A O 1
ATOM 1483 N N . MET A 1 194 ? -18.078 11.321 22.159 1.00 90.56 194 MET A N 1
ATOM 1484 C CA . MET A 1 194 ? -17.718 12.551 21.447 1.00 90.56 194 MET A CA 1
ATOM 1485 C C . MET A 1 194 ? -17.930 13.785 22.325 1.00 90.56 194 MET A C 1
ATOM 1487 O O . MET A 1 194 ? -18.948 13.907 23.011 1.00 90.56 194 MET A O 1
ATOM 1491 N N . VAL A 1 195 ? -16.981 14.716 22.295 1.00 86.75 195 VAL A N 1
ATOM 1492 C CA . VAL A 1 195 ? -17.112 16.043 22.907 1.00 86.75 195 VAL A CA 1
ATOM 1493 C C . VAL A 1 195 ? -18.060 16.891 22.055 1.00 86.75 195 VAL A C 1
ATOM 1495 O O . VAL A 1 195 ? -18.051 16.801 20.829 1.00 86.75 195 VAL A O 1
ATOM 1498 N N . ARG A 1 196 ? -18.907 17.704 22.701 1.00 78.62 196 ARG A N 1
ATOM 1499 C CA . ARG A 1 196 ? -19.770 18.653 21.984 1.00 78.62 196 ARG A CA 1
ATOM 1500 C C . ARG A 1 196 ? -18.911 19.747 21.368 1.00 78.62 196 ARG A C 1
ATOM 1502 O O . ARG A 1 196 ? -18.093 20.335 22.070 1.00 78.62 196 ARG A O 1
ATOM 1509 N N . ASP A 1 197 ? -19.160 20.050 20.103 1.00 69.31 197 ASP A N 1
ATOM 1510 C CA . ASP A 1 197 ? -18.498 21.166 19.440 1.00 69.31 197 ASP A CA 1
ATOM 1511 C C . ASP A 1 197 ? -18.904 22.481 20.122 1.00 69.31 197 ASP A C 1
ATOM 1513 O O . ASP A 1 197 ? -20.092 22.735 20.367 1.00 69.31 197 ASP A O 1
ATOM 1517 N N . SER A 1 198 ? -17.924 23.321 20.450 1.00 59.03 198 SER A N 1
ATOM 1518 C CA . SER A 1 198 ? -18.182 24.712 20.809 1.00 59.03 198 SER A CA 1
ATOM 1519 C C . SER A 1 198 ? -18.751 25.432 19.588 1.00 59.03 198 SER A C 1
ATOM 1521 O O . SER A 1 198 ? -18.199 25.347 18.500 1.00 59.03 198 SER A O 1
ATOM 1523 N N . GLN A 1 199 ? -19.864 26.146 19.758 1.00 52.44 199 GLN A N 1
ATOM 1524 C CA . GLN A 1 199 ? -20.567 26.867 18.681 1.00 52.44 199 GLN A CA 1
ATOM 1525 C C . GLN A 1 199 ? -19.747 28.017 18.054 1.00 52.44 199 GLN A C 1
ATOM 1527 O O . GLN A 1 199 ? -20.191 28.614 17.080 1.00 52.44 199 GLN A O 1
ATOM 1532 N N . ASP A 1 200 ? -18.553 28.300 18.578 1.00 49.84 200 ASP A N 1
ATOM 1533 C CA . ASP A 1 200 ? -17.694 29.407 18.175 1.00 49.84 200 ASP A CA 1
ATOM 1534 C C . ASP A 1 200 ? -16.336 28.895 17.681 1.00 49.84 200 ASP A C 1
ATOM 1536 O O . ASP A 1 200 ? -15.362 28.903 18.428 1.00 49.84 200 ASP A O 1
ATOM 1540 N N . SER A 1 201 ? -16.248 28.470 16.419 1.00 45.56 201 SER A N 1
ATOM 1541 C CA . SER A 1 201 ? -15.151 28.890 15.533 1.00 45.56 201 SER A CA 1
ATOM 1542 C C . SER A 1 201 ? -15.280 28.321 14.115 1.00 45.56 201 SER A C 1
ATOM 1544 O O . SER A 1 201 ? -15.451 27.127 13.898 1.00 45.56 201 SER A O 1
ATOM 1546 N N . GLN A 1 202 ? -15.135 29.187 13.107 1.00 50.66 202 GLN A N 1
ATOM 1547 C CA . GLN A 1 202 ? -14.837 28.781 11.728 1.00 50.66 202 GLN A CA 1
ATOM 1548 C C . GLN A 1 202 ? -13.363 28.350 11.622 1.00 50.66 202 GLN A C 1
ATOM 1550 O O . GLN A 1 202 ? -12.565 28.992 10.941 1.00 50.66 202 GLN A O 1
ATOM 1555 N N . ASN A 1 203 ? -12.976 27.300 12.348 1.00 55.66 203 ASN A N 1
ATOM 1556 C CA . ASN A 1 203 ? -11.618 26.766 12.330 1.00 55.66 203 ASN A CA 1
ATOM 1557 C C . ASN A 1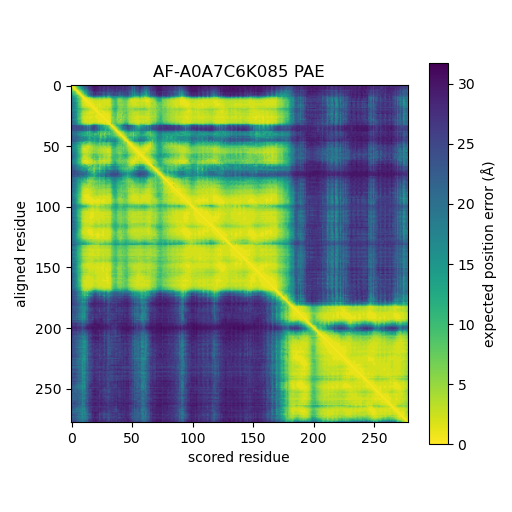 203 ? -11.572 25.465 11.517 1.00 55.66 203 ASN A C 1
ATOM 1559 O O . ASN A 1 203 ? -12.261 24.496 11.826 1.00 55.66 203 ASN A O 1
ATOM 1563 N N . SER A 1 204 ? -10.691 25.416 10.514 1.00 55.62 204 SER A N 1
ATOM 1564 C CA . SER A 1 204 ? -10.465 24.257 9.630 1.00 55.62 204 SER A CA 1
ATOM 1565 C C . SER A 1 204 ? -10.119 22.955 10.369 1.00 55.62 204 SER A C 1
ATOM 1567 O O . SER A 1 204 ? -10.354 21.867 9.848 1.00 55.62 204 SER A O 1
ATOM 1569 N N . GLN A 1 205 ? -9.600 23.049 11.597 1.00 56.12 205 GLN A N 1
ATOM 1570 C CA . GLN A 1 205 ? -9.310 21.894 12.450 1.00 56.12 205 GLN A CA 1
ATOM 1571 C C . GLN A 1 205 ? -10.575 21.251 13.045 1.00 56.12 205 GLN A C 1
ATOM 1573 O O . GLN A 1 205 ? -10.645 20.027 13.123 1.00 56.12 205 GLN A O 1
ATOM 1578 N N . GLU A 1 206 ? -11.596 22.032 13.421 1.00 63.94 206 GLU A N 1
ATOM 1579 C CA . GLU A 1 206 ? -12.859 21.475 13.936 1.00 63.94 206 GLU A CA 1
ATOM 1580 C C . GLU A 1 206 ? -13.643 20.756 12.834 1.00 63.94 206 GLU A C 1
ATOM 1582 O O . GLU A 1 206 ? -14.259 19.716 13.066 1.00 63.94 206 GLU A O 1
ATOM 1587 N N . GLU A 1 207 ? -13.598 21.291 11.615 1.00 66.38 207 GLU A N 1
ATOM 1588 C CA . GLU A 1 207 ? -14.259 20.698 10.453 1.00 66.38 207 GLU A CA 1
ATOM 1589 C C . GLU A 1 207 ? -13.629 19.355 10.068 1.00 66.38 207 GLU A C 1
ATOM 1591 O O . GLU A 1 207 ? -14.341 18.384 9.806 1.00 66.38 207 GLU A O 1
ATOM 1596 N N . GLN A 1 208 ? -12.301 19.251 10.176 1.00 68.06 208 GLN A N 1
ATOM 1597 C CA . GLN A 1 208 ? -11.593 17.985 10.015 1.00 68.06 208 GLN A CA 1
ATOM 1598 C C . GLN A 1 208 ? -12.024 16.959 11.076 1.00 68.06 208 GLN A C 1
ATOM 1600 O O . GLN A 1 208 ? -12.324 15.818 10.735 1.00 68.06 208 GLN A O 1
ATOM 1605 N N . VAL A 1 209 ? -12.133 17.343 12.353 1.00 71.12 209 VAL A N 1
ATOM 1606 C CA . VAL A 1 209 ? -12.589 16.433 13.424 1.00 71.12 209 VAL A CA 1
ATOM 1607 C C . VAL A 1 209 ? -14.031 15.964 13.197 1.00 71.12 209 VAL A C 1
ATOM 1609 O O . VAL A 1 209 ? -14.325 14.775 13.355 1.00 71.12 209 VAL A O 1
ATOM 1612 N N . LYS A 1 210 ? -14.927 16.859 12.765 1.00 76.75 210 LYS A N 1
ATOM 1613 C CA . LYS A 1 210 ? -16.309 16.514 12.390 1.00 76.75 210 LYS A CA 1
ATOM 1614 C C . LYS A 1 210 ? -16.346 15.490 11.256 1.00 76.75 210 LYS A C 1
ATOM 1616 O O . LYS A 1 210 ? -17.079 14.504 11.348 1.00 76.75 210 LYS A O 1
ATOM 1621 N N . GLN A 1 211 ? -15.522 15.683 10.228 1.00 76.44 211 GLN A N 1
ATOM 1622 C CA . GLN A 1 211 ? -15.418 14.753 9.108 1.00 76.44 211 GLN A CA 1
ATOM 1623 C C . GLN A 1 211 ? -14.915 13.373 9.554 1.00 76.44 211 GLN A C 1
ATOM 1625 O O . GLN A 1 211 ? -15.503 12.364 9.170 1.00 76.44 211 GLN A O 1
ATOM 1630 N N . LEU A 1 212 ? -13.898 13.315 10.423 1.00 73.12 212 LEU A N 1
ATOM 1631 C CA . LEU A 1 212 ? -13.361 12.053 10.954 1.00 73.12 212 LEU A CA 1
ATOM 1632 C C . LEU A 1 212 ? -14.414 11.261 11.747 1.00 73.12 212 LEU A C 1
ATOM 1634 O O . LEU A 1 212 ? -14.489 10.038 11.625 1.00 73.12 212 LEU A O 1
ATOM 1638 N N . ARG A 1 213 ? -15.243 11.947 12.546 1.00 85.06 213 ARG A N 1
ATOM 1639 C CA . ARG A 1 213 ? -16.342 11.322 13.302 1.00 85.06 213 ARG A CA 1
ATOM 1640 C C . ARG A 1 213 ? -17.426 10.770 12.373 1.00 85.06 213 ARG A C 1
ATOM 1642 O O . ARG A 1 213 ? -17.871 9.641 12.572 1.00 85.06 213 ARG A O 1
ATOM 1649 N N . LEU A 1 214 ? -17.826 11.542 11.357 1.00 82.19 214 LEU A N 1
ATOM 1650 C CA . LEU A 1 214 ? -18.826 11.113 10.374 1.00 82.19 214 LEU A CA 1
ATOM 1651 C C . LEU A 1 214 ? -18.327 9.918 9.553 1.00 82.19 214 LEU A C 1
ATOM 1653 O O . LEU A 1 214 ? -19.062 8.953 9.375 1.00 82.19 214 LEU A O 1
ATOM 1657 N N . GLN A 1 215 ? -17.070 9.952 9.112 1.00 77.56 215 GLN A N 1
ATOM 1658 C CA . GLN A 1 215 ? -16.450 8.858 8.371 1.00 77.56 215 GLN A CA 1
ATOM 1659 C C . GLN A 1 215 ? -16.422 7.564 9.192 1.00 77.56 215 GLN A C 1
ATOM 1661 O O . GLN A 1 215 ? -16.857 6.525 8.700 1.00 77.56 215 GLN A O 1
ATOM 1666 N N . ALA A 1 216 ? -15.982 7.630 10.453 1.00 82.75 216 ALA A N 1
ATOM 1667 C CA . ALA A 1 216 ? -15.969 6.468 11.340 1.00 82.75 216 ALA A CA 1
ATOM 1668 C C . ALA A 1 216 ? -17.380 5.897 11.560 1.00 82.75 216 ALA A C 1
ATOM 1670 O O . ALA A 1 216 ? -17.561 4.682 11.543 1.00 82.75 216 ALA A O 1
ATOM 1671 N N . LEU A 1 217 ? -18.389 6.758 11.734 1.00 88.12 217 LEU A N 1
ATOM 1672 C CA . LEU A 1 217 ? -19.780 6.327 11.862 1.00 88.12 217 LEU A CA 1
ATOM 1673 C C . LEU A 1 217 ? -20.263 5.592 10.605 1.00 88.12 217 LEU A C 1
ATOM 1675 O O . LEU A 1 217 ? -20.771 4.481 10.730 1.00 88.12 217 LEU A O 1
ATOM 1679 N N . CYS A 1 218 ? -20.095 6.186 9.419 1.00 82.44 218 CYS A N 1
ATOM 1680 C CA . CYS A 1 218 ? -20.513 5.564 8.160 1.00 82.44 218 CYS A CA 1
ATOM 1681 C C . CYS A 1 218 ? -19.854 4.193 7.972 1.00 82.44 218 CYS A C 1
ATOM 1683 O O . CYS A 1 218 ? -20.547 3.217 7.726 1.00 82.44 218 CYS A O 1
ATOM 1685 N N . GLN A 1 219 ? -18.546 4.089 8.211 1.00 78.25 219 GLN A N 1
ATOM 1686 C CA . GLN A 1 219 ? -17.808 2.834 8.045 1.00 78.25 219 GLN A CA 1
ATOM 1687 C C . GLN A 1 219 ? -18.274 1.719 8.988 1.00 78.25 219 GLN A C 1
ATOM 1689 O O . GLN A 1 219 ? -18.349 0.557 8.593 1.00 78.25 219 GLN A O 1
ATOM 1694 N N . LEU A 1 220 ? -18.591 2.051 10.242 1.00 87.75 220 LEU A N 1
ATOM 1695 C CA . LEU A 1 220 ? -19.140 1.077 11.187 1.00 87.75 220 LEU A CA 1
ATOM 1696 C C . LEU A 1 220 ? -20.519 0.578 10.744 1.00 87.75 220 LEU A C 1
ATOM 1698 O O . LEU A 1 220 ? -20.819 -0.605 10.894 1.00 87.75 220 LEU A O 1
ATOM 1702 N N . LEU A 1 221 ? -21.347 1.469 10.193 1.00 84.94 221 LEU A N 1
ATOM 1703 C CA . LEU A 1 221 ? -22.663 1.114 9.668 1.00 84.94 221 LEU A CA 1
ATOM 1704 C C . LEU A 1 221 ? -22.555 0.267 8.395 1.00 84.94 221 LEU A C 1
ATOM 1706 O O . LEU A 1 221 ? -23.265 -0.729 8.285 1.00 84.94 221 LEU A O 1
ATOM 1710 N N . ASP A 1 222 ? -21.630 0.596 7.491 1.00 79.12 222 ASP A N 1
ATOM 1711 C CA . ASP A 1 222 ? -21.357 -0.182 6.275 1.00 79.12 222 ASP A CA 1
ATOM 1712 C C . ASP A 1 222 ? -20.896 -1.612 6.606 1.00 79.12 222 ASP A C 1
ATOM 1714 O O . ASP A 1 222 ? -21.218 -2.556 5.887 1.00 79.12 222 ASP A O 1
ATOM 1718 N N . LYS A 1 223 ? -20.196 -1.798 7.736 1.00 80.50 223 LYS A N 1
ATOM 1719 C CA . LYS A 1 223 ? -19.790 -3.115 8.262 1.00 80.50 223 LYS A CA 1
ATOM 1720 C C . LYS A 1 223 ? -20.906 -3.849 9.031 1.00 80.50 223 LYS A C 1
ATOM 1722 O O . LYS A 1 223 ? -20.693 -4.962 9.503 1.00 80.50 223 LYS A O 1
ATOM 1727 N N . GLY A 1 224 ? -22.083 -3.243 9.196 1.00 83.19 224 GLY A N 1
ATOM 1728 C CA . GLY A 1 224 ? -23.212 -3.833 9.923 1.00 83.19 224 GLY A CA 1
ATOM 1729 C C . GLY A 1 224 ? -23.053 -3.838 11.448 1.00 83.19 224 GLY A C 1
ATOM 1730 O O . GLY A 1 224 ? -23.675 -4.651 12.136 1.00 83.19 224 GLY A O 1
ATOM 1731 N N . CYS A 1 225 ? -22.215 -2.961 12.009 1.00 93.06 225 CYS A N 1
ATOM 1732 C CA . CYS A 1 225 ? -22.101 -2.805 13.457 1.00 93.06 225 CYS A CA 1
ATOM 1733 C C . CYS A 1 225 ? -23.307 -2.048 14.040 1.00 93.06 225 CYS A C 1
ATOM 1735 O O . CYS A 1 225 ? -23.914 -1.186 13.403 1.00 93.06 225 CYS A O 1
ATOM 1737 N N . ILE A 1 226 ? -23.611 -2.314 15.310 1.00 95.50 226 ILE A N 1
ATOM 1738 C CA . ILE A 1 226 ? -24.588 -1.548 16.085 1.00 95.50 226 ILE A CA 1
ATOM 1739 C C . ILE A 1 226 ? -23.843 -0.394 16.747 1.00 95.50 226 ILE A C 1
ATOM 1741 O O . ILE A 1 226 ? -23.007 -0.613 17.622 1.00 95.50 226 ILE A O 1
ATOM 1745 N N . VAL A 1 227 ? -24.144 0.840 16.347 1.00 95.12 227 VAL A N 1
ATOM 1746 C CA . VAL A 1 227 ? -23.429 2.024 16.833 1.00 95.12 227 VAL A CA 1
ATOM 1747 C C . VAL A 1 227 ? -24.290 2.814 17.812 1.00 95.12 227 VAL A C 1
ATOM 1749 O O . VAL A 1 227 ? -25.429 3.167 17.518 1.00 95.12 227 VAL A O 1
ATOM 1752 N N . VAL A 1 228 ? -23.726 3.123 18.977 1.00 95.38 228 VAL A N 1
ATOM 1753 C CA . VAL A 1 228 ? -24.321 3.999 19.995 1.00 95.38 228 VAL A CA 1
ATOM 1754 C C . VAL A 1 228 ? -23.382 5.175 20.214 1.00 95.38 228 VAL A C 1
ATOM 1756 O O . VAL A 1 228 ? -22.169 5.001 20.183 1.00 95.38 228 VAL A O 1
ATOM 1759 N N . SER A 1 229 ? -23.910 6.376 20.443 1.00 94.62 229 SER A N 1
ATOM 1760 C CA . SER A 1 229 ? -23.096 7.558 20.728 1.00 94.62 229 SER A CA 1
ATOM 1761 C C . SER A 1 229 ? -23.531 8.264 22.009 1.00 94.62 229 SER A C 1
ATOM 1763 O O . SER A 1 229 ? -24.710 8.276 22.366 1.00 94.62 229 SER A O 1
ATOM 1765 N N . CYS A 1 230 ? -22.574 8.849 22.727 1.00 94.81 230 CYS A N 1
ATOM 1766 C CA . CYS A 1 230 ? -22.841 9.653 23.915 1.00 94.81 230 CYS A CA 1
ATOM 1767 C C . CYS A 1 230 ? -21.777 10.739 24.124 1.00 94.81 230 CYS A C 1
ATOM 1769 O O . CYS A 1 230 ? -20.685 10.697 23.557 1.00 94.81 230 CYS A O 1
ATOM 1771 N N . THR A 1 231 ? -22.082 11.703 24.989 1.00 94.19 231 THR A N 1
ATOM 1772 C CA . THR A 1 231 ? -21.098 12.666 25.494 1.00 94.19 231 THR A CA 1
ATOM 1773 C C . THR A 1 231 ? -20.333 12.095 26.699 1.00 94.19 231 THR A C 1
ATOM 1775 O O . THR A 1 231 ? -20.789 11.121 27.310 1.00 94.19 231 THR A O 1
ATOM 1778 N N . PRO A 1 232 ? -19.167 12.657 27.080 1.00 91.25 232 PRO A N 1
ATOM 1779 C CA . PRO A 1 232 ? -18.314 12.086 28.132 1.00 91.25 232 PRO A CA 1
ATOM 1780 C C . PRO A 1 232 ? -18.990 12.031 29.509 1.00 91.25 232 PRO A C 1
ATOM 1782 O O . PRO A 1 232 ? -18.743 11.120 30.303 1.00 91.25 232 PRO A O 1
ATOM 1785 N N . ASP A 1 233 ? -19.871 12.994 29.789 1.00 92.81 233 ASP A N 1
ATOM 1786 C CA . ASP A 1 233 ? -20.701 13.053 30.994 1.00 92.81 233 ASP A CA 1
ATOM 1787 C C . ASP A 1 233 ? -21.757 11.937 31.030 1.00 92.81 233 ASP A C 1
ATOM 1789 O O . ASP A 1 233 ? -22.077 11.435 32.107 1.00 92.81 233 ASP A O 1
ATOM 1793 N N . LYS A 1 234 ? -22.221 11.477 29.862 1.00 95.56 234 LYS A N 1
ATOM 1794 C CA . LYS A 1 234 ? -23.226 10.416 29.711 1.00 95.56 234 LYS A CA 1
ATOM 1795 C C . LYS A 1 234 ? -22.659 9.014 29.529 1.00 95.56 234 LYS A C 1
ATOM 1797 O O . LYS A 1 234 ? -23.431 8.063 29.516 1.00 95.56 234 LYS A O 1
ATOM 1802 N N . LEU A 1 235 ? -21.336 8.853 29.481 1.00 94.00 235 LEU A N 1
ATOM 1803 C CA . LEU A 1 235 ? -20.690 7.545 29.314 1.00 94.00 235 LEU A CA 1
ATOM 1804 C C . LEU A 1 235 ? -21.147 6.508 30.353 1.00 94.00 235 LEU A C 1
ATOM 1806 O O . LEU A 1 235 ? -21.382 5.357 30.006 1.00 94.00 235 LEU A O 1
ATOM 1810 N N . GLY A 1 236 ? -21.287 6.908 31.620 1.00 92.94 236 GLY A N 1
ATOM 1811 C CA . GLY A 1 236 ? -21.724 5.994 32.680 1.00 92.94 236 GLY A CA 1
ATOM 1812 C C . GLY A 1 236 ? -23.145 5.473 32.453 1.00 92.94 236 GLY A C 1
ATOM 1813 O O . GLY A 1 236 ? -23.356 4.267 32.482 1.00 92.94 236 GLY A O 1
ATOM 1814 N N . GLU A 1 237 ? -24.083 6.383 32.168 1.00 95.19 237 GLU A N 1
ATOM 1815 C CA . GLU A 1 237 ? -25.484 6.059 31.855 1.00 95.19 237 GLU A CA 1
ATOM 1816 C C . GLU A 1 237 ? -25.605 5.231 30.569 1.00 95.19 237 GLU A C 1
ATOM 1818 O O . GLU A 1 237 ? -26.408 4.304 30.497 1.00 95.19 237 GLU A O 1
ATOM 1823 N N . ALA A 1 238 ? -24.786 5.538 29.559 1.00 94.38 238 ALA A N 1
ATOM 1824 C CA . ALA A 1 238 ? -24.745 4.778 28.319 1.00 94.38 238 ALA A CA 1
ATOM 1825 C C . ALA A 1 238 ? -24.301 3.335 28.581 1.00 94.38 238 ALA A C 1
ATOM 1827 O O . ALA A 1 238 ? -24.982 2.409 28.162 1.00 94.38 238 ALA A O 1
ATOM 1828 N N . LEU A 1 239 ? -23.208 3.127 29.324 1.00 93.69 239 LEU A N 1
ATOM 1829 C CA . LEU A 1 239 ? -22.703 1.786 29.630 1.00 93.69 239 LEU A CA 1
ATOM 1830 C C . LEU A 1 239 ? -23.687 0.957 30.465 1.00 93.69 239 LEU A C 1
ATOM 1832 O O . LEU A 1 239 ? -23.827 -0.234 30.203 1.00 93.69 239 LEU A O 1
ATOM 1836 N N . THR A 1 240 ? -24.380 1.561 31.435 1.00 93.88 240 THR A N 1
ATOM 1837 C CA . THR A 1 240 ? -25.396 0.852 32.232 1.00 93.88 240 THR A CA 1
ATOM 1838 C C . THR A 1 240 ? -26.685 0.576 31.461 1.00 93.88 240 THR A C 1
ATOM 1840 O O . THR A 1 240 ? -27.390 -0.373 31.795 1.00 93.88 240 THR A O 1
ATOM 1843 N N . GLY A 1 241 ? -27.001 1.375 30.439 1.00 92.88 241 GLY A N 1
ATOM 1844 C CA . GLY A 1 241 ? -28.156 1.162 29.564 1.00 92.88 241 GLY A CA 1
ATOM 1845 C C . GLY A 1 241 ? -27.972 0.044 28.530 1.00 92.88 241 GLY A C 1
ATOM 1846 O O . GLY A 1 241 ? -28.952 -0.392 27.927 1.00 92.88 241 GLY A O 1
ATOM 1847 N N . LEU A 1 242 ? -26.742 -0.429 28.312 1.00 92.44 242 LEU A N 1
ATOM 1848 C CA . LEU A 1 242 ? -26.447 -1.494 27.357 1.00 92.44 242 LEU A CA 1
ATOM 1849 C C . LEU A 1 242 ? -26.623 -2.874 27.998 1.00 92.44 242 LEU A C 1
ATOM 1851 O O . LEU A 1 242 ? -26.118 -3.154 29.081 1.00 92.44 242 LEU A O 1
ATOM 1855 N N . THR A 1 243 ? -27.291 -3.780 27.284 1.00 91.19 243 THR A N 1
ATOM 1856 C CA . THR A 1 243 ? -27.502 -5.169 27.729 1.00 91.19 243 THR A CA 1
ATOM 1857 C C . THR A 1 243 ? -26.219 -6.003 27.746 1.00 91.19 243 THR A C 1
ATOM 1859 O O . THR A 1 243 ? -26.147 -7.008 28.450 1.00 91.19 243 THR A O 1
ATOM 1862 N N . LYS A 1 244 ? -25.204 -5.593 26.978 1.00 90.81 244 LYS A N 1
ATOM 1863 C CA . LYS A 1 244 ? -23.854 -6.166 26.944 1.00 90.81 244 LYS A CA 1
ATOM 1864 C C . LYS A 1 244 ? -22.826 -5.037 26.800 1.00 90.81 244 LYS A C 1
ATOM 1866 O O . LYS A 1 244 ? -23.153 -4.021 26.184 1.00 90.81 244 LYS A O 1
ATOM 1871 N N . PRO A 1 245 ? -21.597 -5.185 27.325 1.00 92.25 245 PRO A N 1
ATOM 1872 C CA . PRO A 1 245 ? -20.558 -4.187 27.106 1.00 92.25 245 PRO A CA 1
ATOM 1873 C C . PRO A 1 245 ? -20.279 -4.028 25.600 1.00 92.25 245 PRO A C 1
ATOM 1875 O O . PRO A 1 245 ? -20.345 -5.014 24.858 1.00 92.25 245 PRO A O 1
ATOM 1878 N N . PRO A 1 246 ? -19.967 -2.809 25.127 1.00 94.31 246 PRO A N 1
ATOM 1879 C CA . PRO A 1 246 ? -19.565 -2.612 23.743 1.00 94.31 246 PRO A CA 1
ATOM 1880 C C . PRO A 1 246 ? -18.260 -3.367 23.477 1.00 94.31 246 PRO A C 1
ATOM 1882 O O . PRO A 1 246 ? -17.362 -3.386 24.321 1.00 94.31 246 PRO A O 1
ATOM 1885 N N . LYS A 1 247 ? -18.131 -3.961 22.293 1.00 91.75 247 LYS A N 1
ATOM 1886 C CA . LYS A 1 247 ? -16.884 -4.585 21.840 1.00 91.75 247 LYS A CA 1
ATOM 1887 C C . LYS A 1 247 ? -15.773 -3.543 21.744 1.00 91.75 247 LYS A C 1
ATOM 1889 O O . LYS A 1 247 ? -14.654 -3.776 22.199 1.00 91.75 247 LYS A O 1
ATOM 1894 N N . LEU A 1 248 ? -16.107 -2.384 21.177 1.00 91.56 248 LEU A N 1
ATOM 1895 C CA . LEU A 1 248 ? -15.188 -1.280 20.942 1.00 91.56 248 LEU A CA 1
ATOM 1896 C C . LEU A 1 248 ? -15.793 0.036 21.427 1.00 91.56 248 LEU A C 1
ATOM 1898 O O . LEU A 1 248 ? -16.960 0.334 21.183 1.00 91.56 248 LEU A O 1
ATOM 1902 N N . ILE A 1 249 ? -14.967 0.844 22.080 1.00 90.50 249 ILE A N 1
ATOM 1903 C CA . ILE A 1 249 ? -15.251 2.238 22.394 1.00 90.50 249 ILE A CA 1
ATOM 1904 C C . ILE A 1 249 ? -14.306 3.110 21.564 1.00 90.50 249 ILE A C 1
ATOM 1906 O O . ILE A 1 249 ? -13.101 2.856 21.513 1.00 90.50 249 ILE A O 1
ATOM 1910 N N . ILE A 1 250 ? -14.841 4.139 20.913 1.00 90.25 250 ILE A N 1
ATOM 1911 C CA . ILE A 1 250 ? -14.067 5.120 20.145 1.00 90.25 250 ILE A CA 1
ATOM 1912 C C . ILE A 1 250 ? -14.310 6.484 20.774 1.00 90.25 250 ILE A C 1
ATOM 1914 O O . ILE A 1 250 ? -15.456 6.907 20.890 1.00 90.25 250 ILE A O 1
ATOM 1918 N N . ALA A 1 251 ? -13.250 7.163 21.201 1.00 85.62 251 ALA A N 1
ATOM 1919 C CA . ALA A 1 251 ? -13.354 8.439 21.903 1.00 85.62 251 ALA A CA 1
ATOM 1920 C C . ALA A 1 251 ? -12.534 9.548 21.235 1.00 85.62 251 ALA A C 1
ATOM 1922 O O . ALA A 1 251 ? -11.536 9.278 20.567 1.00 85.62 251 ALA A O 1
ATOM 1923 N N . ASP A 1 252 ? -12.898 10.811 21.451 1.00 82.38 252 ASP A N 1
ATOM 1924 C CA . ASP A 1 252 ? -11.990 11.911 21.115 1.00 82.38 252 ASP A CA 1
ATOM 1925 C C . ASP A 1 252 ? -10.702 11.823 21.951 1.00 82.38 252 ASP A C 1
ATOM 1927 O O . ASP A 1 252 ? -10.710 11.445 23.128 1.00 82.38 252 ASP A O 1
ATOM 1931 N N . SER A 1 253 ? -9.572 12.187 21.342 1.00 74.50 253 SER A N 1
ATOM 1932 C CA . SER A 1 253 ? -8.250 12.073 21.973 1.00 74.50 253 SER A CA 1
ATOM 1933 C C . SER A 1 253 ? -8.146 12.875 23.281 1.00 74.50 253 SER A C 1
ATOM 1935 O O . SER A 1 253 ? -7.475 12.444 24.218 1.00 74.50 253 SER A O 1
ATOM 1937 N N . GLU A 1 254 ? -8.863 13.996 23.382 1.00 76.81 254 GLU A N 1
ATOM 1938 C CA . GLU A 1 254 ? -8.899 14.885 24.554 1.00 76.81 254 GLU A CA 1
ATOM 1939 C C . GLU A 1 254 ? -9.484 14.215 25.806 1.00 76.81 254 GLU A C 1
ATOM 1941 O O . GLU A 1 254 ? -9.026 14.449 26.925 1.00 76.81 254 GLU A O 1
ATOM 1946 N N . ILE A 1 255 ? -10.468 13.334 25.623 1.00 77.81 255 ILE A N 1
ATOM 1947 C CA . ILE A 1 255 ? -11.187 12.654 26.711 1.00 77.81 255 ILE A CA 1
ATOM 1948 C C . ILE A 1 255 ? -10.736 11.205 26.899 1.00 77.81 255 ILE A C 1
ATOM 1950 O O . ILE A 1 255 ? -11.249 10.504 27.770 1.00 77.81 255 ILE A O 1
ATOM 1954 N N . PHE A 1 256 ? -9.771 10.730 26.109 1.00 72.62 256 PHE A N 1
ATOM 1955 C CA . PHE A 1 256 ? -9.396 9.317 26.053 1.00 72.62 256 PHE A CA 1
ATOM 1956 C C . PHE A 1 256 ? -9.081 8.723 27.435 1.00 72.62 256 PHE A C 1
ATOM 1958 O O . PHE A 1 256 ? -9.555 7.640 27.774 1.00 72.62 256 PHE A O 1
ATOM 1965 N N . ARG A 1 257 ? -8.340 9.453 28.283 1.00 63.31 257 ARG A N 1
ATOM 1966 C CA . ARG A 1 257 ? -8.016 9.016 29.657 1.00 63.31 257 ARG A CA 1
ATOM 1967 C C . ARG A 1 257 ? -9.249 8.908 30.554 1.00 63.31 257 ARG A C 1
ATOM 1969 O O . ARG A 1 257 ? -9.329 7.993 31.369 1.00 63.31 257 ARG A O 1
ATOM 1976 N N . GLN A 1 258 ? -10.194 9.835 30.409 1.00 77.50 258 GLN A N 1
ATOM 1977 C CA . GLN A 1 258 ? -11.449 9.833 31.159 1.00 77.50 258 GLN A CA 1
ATOM 1978 C C . GLN A 1 258 ? -12.333 8.647 30.756 1.00 77.50 258 GLN A C 1
ATOM 1980 O O . GLN A 1 258 ? -13.000 8.059 31.603 1.00 77.50 258 GLN A O 1
ATOM 1985 N N . VAL A 1 259 ? -12.333 8.288 29.471 1.00 74.94 259 VAL A N 1
ATOM 1986 C CA . VAL A 1 259 ? -13.058 7.118 28.963 1.00 74.94 259 VAL A CA 1
ATOM 1987 C C . VAL A 1 259 ? -12.371 5.826 29.406 1.00 74.94 259 VAL A C 1
ATOM 1989 O O . VAL A 1 259 ? -13.041 4.908 29.873 1.00 74.94 259 VAL A O 1
ATOM 1992 N N . TYR A 1 260 ? -11.037 5.768 29.352 1.00 70.38 260 TYR A N 1
ATOM 1993 C CA . TYR A 1 260 ? -10.258 4.600 29.771 1.00 70.38 260 TYR A CA 1
ATOM 1994 C C . TYR A 1 260 ? -10.502 4.211 31.233 1.00 70.38 260 TYR A C 1
ATOM 1996 O O . TYR A 1 260 ? -10.611 3.028 31.533 1.00 70.38 260 TYR A O 1
ATOM 2004 N N . SER A 1 261 ? -10.641 5.178 32.144 1.00 73.12 261 SER A N 1
ATOM 2005 C CA . SER A 1 261 ? -10.910 4.880 33.559 1.00 73.12 261 SER A CA 1
ATOM 2006 C C . SER A 1 261 ? -12.321 4.346 33.828 1.00 73.12 261 SER A C 1
ATOM 2008 O O . SER A 1 261 ? -12.553 3.759 34.882 1.00 73.12 261 SER A O 1
ATOM 2010 N N . LYS A 1 262 ? -13.258 4.539 32.891 1.00 83.81 262 LYS A N 1
ATOM 2011 C CA . LYS A 1 262 ? -14.663 4.122 33.006 1.00 83.81 262 LYS A CA 1
ATOM 2012 C C . LYS A 1 262 ? -15.025 2.935 32.109 1.00 83.81 262 LYS A C 1
ATOM 2014 O O . LYS A 1 262 ? -16.144 2.436 32.212 1.00 83.81 262 LYS A O 1
ATOM 2019 N N . LYS A 1 263 ? -14.133 2.504 31.209 1.00 81.81 263 LYS A N 1
ATOM 2020 C CA . LYS A 1 263 ? -14.439 1.438 30.248 1.00 81.81 263 LYS A CA 1
ATOM 2021 C C . LYS A 1 263 ? -14.633 0.089 30.961 1.00 81.81 263 LYS A C 1
ATOM 2023 O O . LYS A 1 263 ? -13.901 -0.205 31.909 1.00 81.81 263 LYS A O 1
ATOM 2028 N N . PRO A 1 264 ? -15.524 -0.784 30.464 1.00 86.25 264 PRO A N 1
ATOM 2029 C CA . PRO A 1 264 ? -15.544 -2.184 30.875 1.00 86.25 264 PRO A CA 1
ATOM 2030 C C . PRO A 1 264 ? -14.212 -2.883 30.555 1.00 86.25 264 PRO A C 1
ATOM 2032 O O . PRO A 1 264 ? -13.519 -2.530 29.594 1.00 86.25 264 PRO A O 1
ATOM 2035 N N . GLY A 1 265 ? -13.848 -3.896 31.347 1.00 75.19 265 GLY A N 1
ATOM 2036 C CA . GLY A 1 265 ? -12.605 -4.658 31.159 1.00 75.19 265 GLY A CA 1
ATOM 2037 C C . GLY A 1 265 ? -12.479 -5.243 29.750 1.00 75.19 265 GLY A C 1
ATOM 2038 O O . GLY A 1 265 ? -11.461 -5.023 29.093 1.00 75.19 265 GLY A O 1
ATOM 2039 N N . ASP A 1 266 ? -13.562 -5.857 29.269 1.00 78.06 266 ASP A N 1
ATOM 2040 C CA . ASP A 1 266 ? -13.626 -6.597 28.001 1.00 78.06 266 ASP A CA 1
ATOM 2041 C C . ASP A 1 266 ? -13.773 -5.704 26.757 1.00 78.06 266 ASP A C 1
ATOM 2043 O O . ASP A 1 266 ? -13.602 -6.167 25.631 1.00 78.06 266 ASP A O 1
ATOM 2047 N N . SER A 1 267 ? -14.073 -4.415 26.942 1.00 82.31 267 SER A N 1
ATOM 2048 C CA . SER A 1 267 ? -14.216 -3.459 25.842 1.00 82.31 267 SER A CA 1
ATOM 2049 C C . SER A 1 267 ? -12.855 -2.955 25.369 1.00 82.31 267 SER A C 1
ATOM 2051 O O . SER A 1 267 ? -12.046 -2.469 26.166 1.00 82.31 267 SER A O 1
ATOM 2053 N N . LEU A 1 268 ? -12.609 -2.978 24.063 1.00 80.00 268 LEU A N 1
ATOM 2054 C CA . LEU A 1 268 ? -11.466 -2.296 23.455 1.00 80.00 268 LEU A CA 1
ATOM 2055 C C . LEU A 1 268 ? -11.695 -0.776 23.463 1.00 80.00 268 LEU A C 1
ATOM 2057 O O . LEU A 1 268 ? -12.834 -0.315 23.477 1.00 80.00 268 LEU A O 1
ATOM 2061 N N . LEU A 1 269 ? -10.619 0.014 23.457 1.00 81.44 269 LEU A N 1
ATOM 2062 C CA . LEU A 1 269 ? -10.690 1.478 23.387 1.00 81.44 269 LEU A CA 1
ATOM 2063 C C . LEU A 1 269 ? -9.690 2.013 22.359 1.00 81.44 269 LEU A C 1
ATOM 2065 O O . LEU A 1 269 ? -8.514 1.655 22.392 1.00 81.44 269 LEU A O 1
ATOM 2069 N N . THR A 1 270 ? -10.151 2.903 21.484 1.00 77.81 270 THR A N 1
ATOM 2070 C CA . THR A 1 270 ? -9.334 3.633 20.501 1.00 77.81 270 THR A CA 1
ATOM 2071 C C . THR A 1 270 ? -9.832 5.079 20.355 1.00 77.81 270 THR A C 1
ATOM 2073 O O . THR A 1 270 ? -10.807 5.464 21.003 1.00 77.81 270 THR A O 1
ATOM 2076 N N . SER A 1 271 ? -9.147 5.904 19.558 1.00 78.25 271 SER A N 1
ATOM 2077 C CA . SER A 1 271 ? -9.581 7.272 19.256 1.00 78.25 271 SER A CA 1
ATOM 2078 C C . SER A 1 271 ? -9.862 7.491 17.775 1.00 78.25 271 SER A C 1
ATOM 2080 O O . SER A 1 271 ? -9.300 6.796 16.930 1.00 78.25 271 SER A O 1
ATOM 2082 N N . PHE A 1 272 ? -10.697 8.484 17.449 1.00 76.75 272 PHE A N 1
ATOM 2083 C CA . PHE A 1 272 ? -11.002 8.852 16.056 1.00 76.75 272 PHE A CA 1
ATOM 2084 C C . PHE A 1 272 ? -9.746 9.218 15.252 1.00 76.75 272 PHE A C 1
ATOM 2086 O O . PHE A 1 272 ? -9.639 8.886 14.073 1.00 76.75 272 PHE A O 1
ATOM 2093 N N . SER A 1 273 ? -8.770 9.863 15.898 1.00 64.75 273 SER A N 1
ATOM 2094 C CA . SER A 1 273 ? -7.483 10.200 15.282 1.00 64.75 273 SER A CA 1
ATOM 2095 C C . SER A 1 273 ? -6.651 8.948 14.993 1.00 64.75 273 SER A C 1
ATOM 2097 O O . SER A 1 273 ? -6.071 8.836 13.920 1.00 64.75 273 SER A O 1
ATOM 2099 N N . VAL A 1 274 ? -6.616 7.988 15.929 1.00 62.31 274 VAL A N 1
ATOM 2100 C CA . VAL A 1 274 ? -5.871 6.729 15.756 1.00 62.31 274 VAL A CA 1
ATOM 2101 C C . VAL A 1 274 ? -6.504 5.869 14.668 1.00 62.31 274 VAL A C 1
ATOM 2103 O O . VAL A 1 274 ? -5.781 5.257 13.888 1.00 62.31 274 VAL A O 1
ATOM 2106 N N . LEU A 1 275 ? -7.833 5.850 14.593 1.00 65.00 275 LEU A N 1
ATOM 2107 C CA . LEU A 1 275 ? -8.572 5.092 13.593 1.00 65.00 275 LEU A CA 1
ATOM 2108 C C . LEU A 1 275 ? -8.283 5.546 12.163 1.00 65.00 275 LEU A C 1
ATOM 2110 O O . LEU A 1 275 ? -8.060 4.705 11.307 1.00 65.00 275 LEU A O 1
ATOM 2114 N N . ASN A 1 276 ? -8.200 6.852 11.925 1.00 53.53 276 ASN A N 1
ATOM 2115 C CA . ASN A 1 276 ? -7.907 7.388 10.594 1.00 53.53 276 ASN A CA 1
ATOM 2116 C C . ASN A 1 276 ? -6.407 7.460 10.261 1.00 53.53 276 ASN A C 1
ATOM 2118 O O . ASN A 1 276 ? -6.040 7.766 9.133 1.00 53.53 276 ASN A O 1
ATOM 2122 N N . SER A 1 277 ? -5.530 7.194 11.234 1.00 43.03 277 SER A N 1
ATOM 2123 C CA . SER A 1 277 ? -4.078 7.088 11.015 1.00 43.03 277 SER A CA 1
ATOM 2124 C C . SER A 1 277 ? -3.610 5.669 10.644 1.00 43.03 277 SER A C 1
ATOM 2126 O O . SER A 1 277 ? -2.407 5.449 10.486 1.00 43.03 277 SER A O 1
ATOM 2128 N N . ARG A 1 278 ? -4.542 4.707 10.573 1.00 42.47 278 ARG A N 1
ATOM 2129 C CA . ARG A 1 278 ? -4.302 3.280 10.319 1.00 42.47 278 ARG A CA 1
ATOM 2130 C C . ARG A 1 278 ? -4.708 2.880 8.905 1.00 42.47 278 ARG A C 1
ATOM 2132 O O . ARG A 1 278 ? -5.740 3.386 8.423 1.00 42.47 278 ARG A O 1
#

Secondary structure (DSSP, 8-state):
--S----GGGSEEEEEE-BTTSSHHHHHHHHS---SSSPPP-----SSPEEEEEEETTTEEEEEEEPPPB-SSSPPPHHHHHHHHHHHHT-SEEEEEE-SS--HHHHHHHHHHHHTT--EEEEE--TTT-TTHHHHHHHHHHHHSSPPEE-BTTTTBTHHHHHHHHHHHS-THHHHHHHHTTT--TT-EEEEE-PPPPS----HHHHHHHHHHHHHHHHHHHTT-EEEEE-TTTHHHHHHH-SS--SEEEE-GGGHHHHHTTS-TT-EEEEHHHHHT-

Radius of gyration: 23.05 Å; Cα contacts (8 Å, |Δi|>4): 441; chains: 1; bounding box: 57×47×60 Å